Protein AF-0000000086161110 (afdb_homodimer)

Radius of gyration: 23.78 Å; Cα contacts (8 Å, |Δi|>4): 734; chains: 2; bounding box: 46×70×57 Å

pLDDT: mean 95.22, std 8.29, range [55.22, 98.94]

Solvent-accessible surface area (backbone atoms only — not comparable to full-atom values): 19780 Å² total; per-residue (Å²): 137,61,81,43,39,39,65,40,65,41,50,56,36,66,31,38,75,63,84,59,52,70,38,67,69,47,53,50,49,51,53,53,49,51,55,51,27,58,75,66,70,49,65,51,49,31,34,23,41,54,63,37,55,36,26,35,32,38,31,49,64,78,56,46,62,42,76,87,65,51,77,51,88,85,40,89,66,72,89,54,69,35,57,40,31,56,64,43,76,79,43,70,46,85,54,64,44,55,40,77,44,68,42,89,37,44,72,62,37,32,25,31,31,73,35,48,31,31,33,30,35,38,27,24,35,66,86,59,48,79,46,74,48,76,34,46,41,40,45,21,42,52,51,53,54,43,50,30,33,34,60,23,38,55,71,80,80,51,46,44,84,94,38,63,22,25,48,74,40,54,74,67,53,50,71,68,59,52,49,59,72,46,53,133,136,62,77,42,38,40,66,39,66,41,48,55,35,67,30,39,76,64,85,60,51,72,38,67,69,48,54,50,49,51,51,52,49,50,56,51,28,57,74,65,70,48,67,50,48,32,34,22,43,54,63,37,55,37,28,35,30,38,32,48,64,77,56,46,62,42,77,85,64,52,76,50,87,87,40,88,65,71,89,52,71,35,58,40,30,55,66,44,76,78,41,70,45,87,56,63,41,56,42,76,45,66,44,91,38,46,71,65,38,32,24,32,32,72,35,47,31,31,33,30,35,38,27,24,34,68,84,57,50,77,46,74,46,76,33,48,42,39,45,23,42,52,51,53,54,43,50,30,34,33,60,23,39,54,71,79,81,51,45,46,85,93,39,63,23,24,50,74,41,54,73,66,54,49,71,68,59,50,48,61,72,48,52,131

Secondary structure (DSSP, 8-state):
-----TT-GGGGSPPBPPS-TT-HHHHHHHHHHHHHHHHTT-SEEEGGGGT--BSEEEEETT--SSGGGSPPTTSS-PPPEEEEEEEEEEEE-S-EEEEEE--TTSTTEEEEEEEESEEEEEEE-TTS-EEEEEEEHHHHHHHHHHHHHHTT--GGGGBPTT--EEHHHHTT--HHHHHHHH--/-----TT-GGGGSPPBPPS-TT-HHHHHHHHHHHHHHHHTT-SEEEGGGGT--BSEEEEETT--SSGGGSPPTTSS-PPPEEEEEEEEEEEE-S-EEEEEE--TTSTTEEEEEEEESEEEEEEE-TTS-EEEEEEEHHHHHHHHHHHHHHTT--GGGGBPTT--EEHHHHTT--HHHHHHHH--

Structure (mmCIF, N/CA/C/O backbone):
data_AF-0000000086161110-model_v1
#
loop_
_entity.id
_entity.type
_entity.pdbx_description
1 polymer 'Peptide deformylase'
#
loop_
_atom_site.group_PDB
_atom_site.id
_atom_site.type_symbol
_atom_site.label_atom_id
_atom_site.label_alt_id
_atom_site.label_comp_id
_atom_site.label_asym_id
_atom_site.label_entity_id
_atom_site.label_seq_id
_atom_site.pdbx_PDB_ins_code
_atom_site.Cartn_x
_atom_site.Cartn_y
_atom_site.Cartn_z
_atom_site.occupancy
_atom_site.B_iso_or_equiv
_atom_site.auth_seq_id
_atom_site.auth_comp_id
_atom_site.auth_asym_id
_atom_site.auth_atom_id
_atom_site.pdbx_PDB_model_num
ATOM 1 N N . MET A 1 1 ? -14.578 -10.93 -16.344 1 58.97 1 MET A N 1
ATOM 2 C CA . MET A 1 1 ? -14 -11.219 -15.031 1 58.97 1 MET A CA 1
ATOM 3 C C . MET A 1 1 ? -12.742 -10.391 -14.797 1 58.97 1 MET A C 1
ATOM 5 O O . MET A 1 1 ? -11.875 -10.32 -15.664 1 58.97 1 MET A O 1
ATOM 9 N N . SER A 1 2 ? -12.617 -9.391 -13.773 1 85.5 2 SER A N 1
ATOM 10 C CA . SER A 1 2 ? -11.547 -8.406 -13.656 1 85.5 2 SER A CA 1
ATOM 11 C C . SER A 1 2 ? -10.703 -8.648 -12.406 1 85.5 2 SER A C 1
ATOM 13 O O . SER A 1 2 ? -11.07 -9.461 -11.555 1 85.5 2 SER A O 1
ATOM 15 N N . LEU A 1 3 ? -9.508 -8.273 -12.391 1 96.31 3 LEU A N 1
ATOM 16 C CA . LEU A 1 3 ? -8.594 -8.32 -11.258 1 96.31 3 LEU A CA 1
ATOM 17 C C . LEU A 1 3 ? -9.266 -7.809 -9.984 1 96.31 3 LEU A C 1
ATOM 19 O O . LEU A 1 3 ? -10.023 -6.836 -10.031 1 96.31 3 LEU A O 1
ATOM 23 N N . VAL A 1 4 ? -9.148 -8.578 -8.938 1 98.25 4 VAL A N 1
ATOM 24 C CA . VAL A 1 4 ? -9.523 -8.039 -7.637 1 98.25 4 VAL A CA 1
ATOM 25 C C . VAL A 1 4 ? -8.281 -7.531 -6.906 1 98.25 4 VAL A C 1
ATOM 27 O O . VAL A 1 4 ? -7.16 -7.914 -7.242 1 98.25 4 VAL A O 1
ATOM 30 N N . PHE A 1 5 ? -8.484 -6.691 -5.953 1 98.69 5 PHE A N 1
ATOM 31 C CA . PHE A 1 5 ? -7.367 -6.008 -5.309 1 98.69 5 PHE A CA 1
ATOM 32 C C . PHE A 1 5 ? -7.391 -6.238 -3.801 1 98.69 5 PHE A C 1
ATOM 34 O O . PHE A 1 5 ? -8.32 -6.863 -3.279 1 98.69 5 PHE A O 1
ATOM 41 N N . LEU A 1 6 ? -6.309 -5.781 -3.137 1 98.75 6 LEU A N 1
ATOM 42 C CA . LEU A 1 6 ? -6.203 -5.902 -1.688 1 98.75 6 LEU A CA 1
ATOM 43 C C . LEU A 1 6 ? -7.5 -5.473 -1.01 1 98.75 6 LEU A C 1
ATOM 45 O O . LEU A 1 6 ? -8.023 -4.395 -1.294 1 98.75 6 LEU A O 1
ATOM 49 N N . GLY A 1 7 ? -8.016 -6.266 -0.095 1 98 7 GLY A N 1
ATOM 50 C CA . GLY A 1 7 ? -9.289 -6.035 0.56 1 98 7 GLY A CA 1
ATOM 51 C C . GLY A 1 7 ? -10.375 -6.992 0.106 1 98 7 GLY A C 1
ATOM 52 O O . GLY A 1 7 ? -11.391 -7.16 0.79 1 98 7 GLY A O 1
ATOM 53 N N . ASN A 1 8 ? -10.203 -7.527 -1.118 1 98.12 8 ASN A N 1
ATOM 54 C CA . ASN A 1 8 ? -11.133 -8.555 -1.569 1 98.12 8 ASN A CA 1
ATOM 55 C C . ASN A 1 8 ? -10.953 -9.852 -0.788 1 98.12 8 ASN A C 1
ATOM 57 O O . ASN A 1 8 ? -9.836 -10.367 -0.673 1 98.12 8 ASN A O 1
ATOM 61 N N . PRO A 1 9 ? -12 -10.422 -0.334 1 97.12 9 PRO A N 1
ATOM 62 C CA . PRO A 1 9 ? -11.891 -11.602 0.517 1 97.12 9 PRO A CA 1
ATOM 63 C C . PRO A 1 9 ? -11.266 -12.797 -0.212 1 97.12 9 PRO A C 1
ATOM 65 O O . PRO A 1 9 ? -10.656 -13.664 0.419 1 97.12 9 PRO A O 1
ATOM 68 N N . ALA A 1 10 ? -11.383 -12.844 -1.492 1 98.25 10 ALA A N 1
ATOM 69 C CA . ALA A 1 10 ? -10.82 -13.953 -2.264 1 98.25 10 ALA A CA 1
ATOM 70 C C . ALA A 1 10 ? -9.312 -14.047 -2.08 1 98.25 10 ALA A C 1
ATOM 72 O O . ALA A 1 10 ? -8.734 -15.133 -2.184 1 98.25 10 ALA A O 1
ATOM 73 N N . LEU A 1 11 ? -8.672 -12.914 -1.825 1 98.62 11 LEU A N 1
ATOM 74 C CA . LEU A 1 11 ? -7.215 -12.875 -1.731 1 98.62 11 LEU A CA 1
ATOM 75 C C . LEU A 1 11 ? -6.738 -13.438 -0.399 1 98.62 11 LEU A C 1
ATOM 77 O O . LEU A 1 11 ? -5.547 -13.703 -0.221 1 98.62 11 LEU A O 1
ATOM 81 N N . ARG A 1 12 ? -7.664 -13.711 0.51 1 98.38 12 ARG A N 1
ATOM 82 C CA . ARG A 1 12 ? -7.285 -14.195 1.834 1 98.38 12 ARG A CA 1
ATOM 83 C C . ARG A 1 12 ? -7.871 -15.578 2.1 1 98.38 12 ARG A C 1
ATOM 85 O O . ARG A 1 12 ? -7.641 -16.156 3.16 1 98.38 12 ARG A O 1
ATOM 92 N N . ARG A 1 13 ? -8.586 -16.078 1.176 1 98.44 13 ARG A N 1
ATOM 93 C CA . ARG A 1 13 ? -9.227 -17.391 1.317 1 98.44 13 ARG A CA 1
ATOM 94 C C . ARG A 1 13 ? -8.328 -18.5 0.78 1 98.44 13 ARG A C 1
ATOM 96 O O . ARG A 1 13 ? -7.723 -18.359 -0.285 1 98.44 13 ARG A O 1
ATOM 103 N N . MET A 1 14 ? -8.273 -19.594 1.488 1 98.75 14 MET A N 1
ATOM 104 C CA . MET A 1 14 ? -7.57 -20.781 0.993 1 98.75 14 MET A CA 1
ATOM 105 C C . MET A 1 14 ? -8.289 -21.375 -0.215 1 98.75 14 MET A C 1
ATOM 107 O O . MET A 1 14 ? -9.5 -21.578 -0.178 1 98.75 14 MET A O 1
ATOM 111 N N . SER A 1 15 ? -7.559 -21.625 -1.239 1 98.88 15 SER A N 1
ATOM 112 C CA . SER A 1 15 ? -8.141 -22.156 -2.469 1 98.88 15 SER A CA 1
ATOM 113 C C . SER A 1 15 ? -8.367 -23.656 -2.373 1 98.88 15 SER A C 1
ATOM 115 O O . SER A 1 15 ? -7.664 -24.344 -1.63 1 98.88 15 SER A O 1
ATOM 117 N N . LYS A 1 16 ? -9.25 -24.125 -3.127 1 98.81 16 LYS A N 1
ATOM 118 C CA . LYS A 1 16 ? -9.578 -25.531 -3.164 1 98.81 16 LYS A CA 1
ATOM 119 C C . LYS A 1 16 ? -8.898 -26.234 -4.34 1 98.81 16 LYS A C 1
ATOM 121 O O . LYS A 1 16 ? -8.727 -25.641 -5.406 1 98.81 16 LYS A O 1
ATOM 126 N N . LYS A 1 17 ? -8.68 -27.469 -4.156 1 98.81 17 LYS A N 1
ATOM 127 C CA . LYS A 1 17 ? -8.086 -28.266 -5.227 1 98.81 17 LYS A CA 1
ATOM 128 C C . LYS A 1 17 ? -9.008 -28.312 -6.445 1 98.81 17 LYS A C 1
ATOM 130 O O . LYS A 1 17 ? -10.234 -28.312 -6.305 1 98.81 17 LYS A O 1
ATOM 135 N N . VAL A 1 18 ? -8.383 -28.359 -7.555 1 98.81 18 VAL A N 1
ATOM 136 C CA . VAL A 1 18 ? -9.133 -28.562 -8.789 1 98.81 18 VAL A CA 1
ATOM 137 C C . VAL A 1 18 ? -9.414 -30.062 -8.977 1 98.81 18 VAL A C 1
ATOM 139 O O . VAL A 1 18 ? -8.492 -30.859 -9.117 1 98.81 18 VAL A O 1
ATOM 142 N N . ALA A 1 19 ? -10.578 -30.422 -9.023 1 97.81 19 ALA A N 1
ATOM 143 C CA . ALA A 1 19 ? -10.969 -31.828 -9.109 1 97.81 19 ALA A CA 1
ATOM 144 C C . ALA A 1 19 ? -10.789 -32.375 -10.523 1 97.81 19 ALA A C 1
ATOM 146 O O . ALA A 1 19 ? -10.188 -33.438 -10.719 1 97.81 19 ALA A O 1
ATOM 147 N N . ASP A 1 20 ? -11.32 -31.672 -11.523 1 97.69 20 ASP A N 1
ATOM 148 C CA . ASP A 1 20 ? -11.203 -32.031 -12.93 1 97.69 20 ASP A CA 1
ATOM 149 C C . ASP A 1 20 ? -10.438 -30.984 -13.711 1 97.69 20 ASP A C 1
ATOM 151 O O . ASP A 1 20 ? -11.031 -30.016 -14.203 1 97.69 20 ASP A O 1
ATOM 155 N N . VAL A 1 21 ? -9.258 -31.219 -13.961 1 97.38 21 VAL A N 1
ATOM 156 C CA . VAL A 1 21 ? -8.336 -30.266 -14.578 1 97.38 21 VAL A CA 1
ATOM 157 C C . VAL A 1 21 ? -8.766 -30 -16.016 1 97.38 21 VAL A C 1
ATOM 159 O O . VAL A 1 21 ? -8.484 -28.922 -16.562 1 97.38 21 VAL A O 1
ATOM 162 N N . ARG A 1 22 ? -9.492 -30.969 -16.641 1 96.69 22 ARG A N 1
ATOM 163 C CA . ARG A 1 22 ? -9.82 -30.859 -18.062 1 96.69 22 ARG A CA 1
ATOM 164 C C . ARG A 1 22 ? -11.227 -30.297 -18.266 1 96.69 22 ARG A C 1
ATOM 166 O O . ARG A 1 22 ? -11.711 -30.203 -19.391 1 96.69 22 ARG A O 1
ATOM 173 N N . ALA A 1 23 ? -11.852 -29.953 -17.156 1 97.5 23 ALA A N 1
ATOM 174 C CA . ALA A 1 23 ? -13.188 -29.391 -17.25 1 97.5 23 ALA A CA 1
ATOM 175 C C . ALA A 1 23 ? -13.188 -28.125 -18.094 1 97.5 23 ALA A C 1
ATOM 177 O O . ALA A 1 23 ? -12.266 -27.297 -17.984 1 97.5 23 ALA A O 1
ATOM 178 N N . PRO A 1 24 ? -14.203 -27.875 -18.922 1 97.75 24 PRO A N 1
ATOM 179 C CA . PRO A 1 24 ? -14.289 -26.672 -19.75 1 97.75 24 PRO A CA 1
ATOM 180 C C . PRO A 1 24 ? -14.188 -25.391 -18.938 1 97.75 24 PRO A C 1
ATOM 182 O O . PRO A 1 24 ? -13.609 -24.406 -19.406 1 97.75 24 PRO A O 1
ATOM 185 N N . ALA A 1 25 ? -14.719 -25.375 -17.766 1 97.44 25 ALA A N 1
ATOM 186 C CA . ALA A 1 25 ? -14.688 -24.203 -16.906 1 97.44 25 ALA A CA 1
ATOM 187 C C . ALA A 1 25 ? -13.25 -23.844 -16.531 1 97.44 25 ALA A C 1
ATOM 189 O O . ALA A 1 25 ? -12.914 -22.656 -16.391 1 97.44 25 ALA A O 1
ATOM 190 N N . ILE A 1 26 ? -12.477 -24.844 -16.359 1 98.31 26 ILE A N 1
ATOM 191 C CA . ILE A 1 26 ? -11.07 -24.609 -16.016 1 98.31 26 ILE A CA 1
ATOM 192 C C . ILE A 1 26 ? -10.352 -24 -17.219 1 98.31 26 ILE A C 1
ATOM 194 O O . ILE A 1 26 ? -9.602 -23.031 -17.062 1 98.31 26 ILE A O 1
ATOM 198 N N . ALA A 1 27 ? -10.57 -24.547 -18.406 1 98.12 27 ALA A N 1
ATOM 199 C CA . ALA A 1 27 ? -9.977 -24 -19.625 1 98.12 27 ALA A CA 1
ATOM 200 C C . ALA A 1 27 ? -10.359 -22.547 -19.828 1 98.12 27 ALA A C 1
ATOM 202 O O . ALA A 1 27 ? -9.523 -21.719 -20.219 1 98.12 27 ALA A O 1
ATOM 203 N N . GLN A 1 28 ? -11.562 -22.281 -19.562 1 98 28 GLN A N 1
ATOM 204 C CA . GLN A 1 28 ? -12.047 -20.922 -19.719 1 98 28 GLN A CA 1
ATOM 205 C C . GLN A 1 28 ? -11.367 -19.984 -18.719 1 98 28 GLN A C 1
ATOM 207 O O . GLN A 1 28 ? -10.984 -18.859 -19.062 1 98 28 GLN A O 1
ATOM 212 N N . LEU A 1 29 ? -11.273 -20.406 -17.5 1 98.06 29 LEU A N 1
ATOM 213 C CA . LEU A 1 29 ? -10.625 -19.594 -16.484 1 98.06 29 LEU A CA 1
ATOM 214 C C . LEU A 1 29 ? -9.164 -19.359 -16.828 1 98.06 29 LEU A C 1
ATOM 216 O O . LEU A 1 29 ? -8.664 -18.234 -16.688 1 98.06 29 LEU A O 1
ATOM 220 N N . LEU A 1 30 ? -8.516 -20.391 -17.328 1 98.25 30 LEU A N 1
ATOM 221 C CA . LEU A 1 30 ? -7.125 -20.25 -17.734 1 98.25 30 LEU A CA 1
ATOM 222 C C . LEU A 1 30 ? -6.988 -19.234 -18.859 1 98.25 30 LEU A C 1
ATOM 224 O O . LEU A 1 30 ? -6.047 -18.438 -18.875 1 98.25 30 LEU A O 1
ATOM 228 N N . THR A 1 31 ? -7.871 -19.234 -19.766 1 97.88 31 THR A N 1
ATOM 229 C CA . THR A 1 31 ? -7.879 -18.281 -20.859 1 97.88 31 THR A CA 1
ATOM 230 C C . THR A 1 31 ? -8.047 -16.859 -20.344 1 97.88 31 THR A C 1
ATOM 232 O O . THR A 1 31 ? -7.332 -15.945 -20.766 1 97.88 31 THR A O 1
ATOM 235 N N . ASN A 1 32 ? -8.953 -16.672 -19.422 1 98 32 ASN A N 1
ATOM 236 C CA . ASN A 1 32 ? -9.18 -15.359 -18.812 1 98 32 ASN A CA 1
ATOM 237 C C . ASN A 1 32 ? -7.949 -14.883 -18.031 1 98 32 ASN A C 1
ATOM 239 O O . ASN A 1 32 ? -7.582 -13.711 -18.109 1 98 32 ASN A O 1
ATOM 243 N N . MET A 1 33 ? -7.359 -15.781 -17.344 1 98.38 33 MET A N 1
ATOM 244 C CA . MET A 1 33 ? -6.156 -15.469 -16.578 1 98.38 33 MET A CA 1
ATOM 245 C C . MET A 1 33 ? -5.02 -15.039 -17.5 1 98.38 33 MET A C 1
ATOM 247 O O . MET A 1 33 ? -4.32 -14.062 -17.219 1 98.38 33 MET A O 1
ATOM 251 N N . GLU A 1 34 ? -4.852 -15.766 -18.531 1 97.19 34 GLU A N 1
ATOM 252 C CA . GLU A 1 34 ? -3.777 -15.438 -19.469 1 97.19 34 GLU A CA 1
ATOM 253 C C . GLU A 1 34 ? -3.996 -14.07 -20.109 1 97.19 34 GLU A C 1
ATOM 255 O O . GLU A 1 34 ? -3.053 -13.289 -20.25 1 97.19 34 GLU A O 1
ATOM 260 N N . ALA A 1 35 ? -5.227 -13.797 -20.531 1 96.56 35 ALA A N 1
ATOM 261 C CA . ALA A 1 35 ? -5.543 -12.484 -21.094 1 96.56 35 ALA A CA 1
ATOM 262 C C . ALA A 1 35 ? -5.184 -11.367 -20.109 1 96.56 35 ALA A C 1
ATOM 264 O O . ALA A 1 35 ? -4.594 -10.359 -20.484 1 96.56 35 ALA A O 1
ATOM 265 N N . GLN A 1 36 ? -5.492 -11.609 -18.844 1 96.62 36 GLN A N 1
ATOM 266 C CA . GLN A 1 36 ? -5.262 -10.609 -17.812 1 96.62 36 GLN A CA 1
ATOM 267 C C . GLN A 1 36 ? -3.768 -10.406 -17.562 1 96.62 36 GLN A C 1
ATOM 269 O O . GLN A 1 36 ? -3.285 -9.273 -17.516 1 96.62 36 GLN A O 1
ATOM 274 N N . VAL A 1 37 ? -3 -11.453 -17.391 1 96.44 37 VAL A N 1
ATOM 275 C CA . VAL A 1 37 ? -1.585 -11.344 -17.062 1 96.44 37 VAL A CA 1
ATOM 276 C C . VAL A 1 37 ? -0.82 -10.734 -18.234 1 96.44 37 VAL A C 1
ATOM 278 O O . VAL A 1 37 ? 0.119 -9.961 -18.031 1 96.44 37 VAL A O 1
ATOM 281 N N . ARG A 1 38 ? -1.235 -11.039 -19.422 1 93.69 38 ARG A N 1
ATOM 282 C CA . ARG A 1 38 ? -0.615 -10.461 -20.609 1 93.69 38 ARG A CA 1
ATOM 283 C C . ARG A 1 38 ? -0.865 -8.953 -20.672 1 93.69 38 ARG A C 1
ATOM 285 O O . ARG A 1 38 ? 0.045 -8.18 -20.984 1 93.69 38 ARG A O 1
ATOM 292 N N . GLN A 1 39 ? -2.061 -8.617 -20.406 1 92.38 39 GLN A N 1
ATOM 293 C CA . GLN A 1 39 ? -2.43 -7.207 -20.438 1 92.38 39 GLN A CA 1
ATOM 294 C C . GLN A 1 39 ? -1.577 -6.402 -19.453 1 92.38 39 GLN A C 1
ATOM 296 O O . GLN A 1 39 ? -1.235 -5.25 -19.734 1 92.38 39 GLN A O 1
ATOM 301 N N . GLU A 1 40 ? -1.169 -7.023 -18.375 1 91.06 40 GLU A N 1
ATOM 302 C CA . GLU A 1 40 ? -0.449 -6.336 -17.312 1 91.06 40 GLU A CA 1
ATOM 303 C C . GLU A 1 40 ? 1.056 -6.562 -17.422 1 91.06 40 GLU A C 1
ATOM 305 O O . GLU A 1 40 ? 1.82 -6.137 -16.562 1 91.06 40 GLU A O 1
ATOM 310 N N . ASP A 1 41 ? 1.429 -7.32 -18.422 1 89.44 41 ASP A N 1
ATOM 311 C CA . ASP A 1 41 ? 2.826 -7.703 -18.594 1 89.44 41 ASP A CA 1
ATOM 312 C C . ASP A 1 41 ? 3.381 -8.359 -17.328 1 89.44 41 ASP A C 1
ATOM 314 O O . ASP A 1 41 ? 4.496 -8.047 -16.906 1 89.44 41 ASP A O 1
ATOM 318 N N . GLY A 1 42 ? 2.592 -9.188 -16.734 1 93.69 42 GLY A N 1
ATOM 319 C CA . GLY A 1 42 ? 2.965 -9.844 -15.492 1 93.69 42 GLY A CA 1
ATOM 320 C C . GLY A 1 42 ? 3.754 -11.125 -15.711 1 93.69 42 GLY A C 1
ATOM 321 O O . GLY A 1 42 ? 3.773 -11.664 -16.828 1 93.69 42 GLY A O 1
ATOM 322 N N . VAL A 1 43 ? 4.348 -11.609 -14.672 1 96.06 43 VAL A N 1
ATOM 323 C CA . VAL A 1 43 ? 5.148 -12.82 -14.781 1 96.06 43 VAL A CA 1
ATOM 324 C C . VAL A 1 43 ? 4.348 -14.016 -14.258 1 96.06 43 VAL A C 1
ATOM 326 O O . VAL A 1 43 ? 4.762 -15.164 -14.414 1 96.06 43 VAL A O 1
ATOM 329 N N . GLY A 1 44 ? 3.211 -13.773 -13.648 1 98 44 GLY A N 1
ATOM 330 C CA . GLY A 1 44 ? 2.289 -14.781 -13.141 1 98 44 GLY A CA 1
ATOM 331 C C . GLY A 1 44 ? 0.976 -14.188 -12.656 1 98 44 GLY A C 1
ATOM 332 O O . GLY A 1 44 ? 0.849 -12.969 -12.516 1 98 44 GLY A O 1
ATOM 333 N N . ILE A 1 45 ? 0.038 -15.031 -12.406 1 98.75 45 ILE A N 1
ATOM 334 C CA . ILE A 1 45 ? -1.272 -14.648 -11.891 1 98.75 45 ILE A CA 1
ATOM 335 C C . ILE A 1 45 ? -1.981 -15.875 -11.32 1 98.75 45 ILE A C 1
ATOM 337 O O . ILE A 1 45 ? -1.982 -16.938 -11.945 1 98.75 45 ILE A O 1
ATOM 341 N N . ALA A 1 46 ? -2.527 -15.734 -10.18 1 98.88 46 ALA A N 1
ATOM 342 C CA . ALA A 1 46 ? -3.232 -16.828 -9.523 1 98.88 46 ALA A CA 1
ATOM 343 C C . ALA A 1 46 ? -4.746 -16.672 -9.656 1 98.88 46 ALA A C 1
ATOM 345 O O . ALA A 1 46 ? -5.246 -15.555 -9.781 1 98.88 46 ALA A O 1
ATOM 346 N N . ALA A 1 47 ? -5.457 -17.734 -9.586 1 98.88 47 ALA A N 1
ATOM 347 C CA . ALA A 1 47 ? -6.906 -17.75 -9.766 1 98.88 47 ALA A CA 1
ATOM 348 C C . ALA A 1 47 ? -7.602 -16.844 -8.75 1 98.88 47 ALA A C 1
ATOM 350 O O . ALA A 1 47 ? -8.547 -16.141 -9.094 1 98.88 47 ALA A O 1
ATOM 351 N N . PRO A 1 48 ? -7.121 -16.812 -7.465 1 98.81 48 PRO A N 1
ATOM 352 C CA . PRO A 1 48 ? -7.781 -15.922 -6.508 1 98.81 48 PRO A CA 1
ATOM 353 C C . PRO A 1 48 ? -7.727 -14.461 -6.934 1 98.81 48 PRO A C 1
ATOM 355 O O . PRO A 1 48 ? -8.602 -13.672 -6.555 1 98.81 48 PRO A O 1
ATOM 358 N N . GLN A 1 49 ? -6.73 -14.109 -7.758 1 98.81 49 GLN A N 1
ATOM 359 C CA . GLN A 1 49 ? -6.605 -12.727 -8.195 1 98.81 49 GLN A CA 1
ATOM 360 C C . GLN A 1 49 ? -7.719 -12.352 -9.172 1 98.81 49 GLN A C 1
ATOM 362 O O . GLN A 1 49 ? -7.93 -11.172 -9.461 1 98.81 49 GLN A O 1
ATOM 367 N N . LEU A 1 50 ? -8.43 -13.312 -9.672 1 98.44 50 LEU A N 1
ATOM 368 C CA . LEU A 1 50 ? -9.617 -13.07 -10.477 1 98.44 50 LEU A CA 1
ATOM 369 C C . LEU A 1 50 ? -10.883 -13.453 -9.711 1 98.44 50 LEU A C 1
ATOM 371 O O . LEU A 1 50 ? -11.938 -13.648 -10.305 1 98.44 50 LEU A O 1
ATOM 375 N N . GLY A 1 51 ? -10.758 -13.758 -8.453 1 98.12 51 GLY A N 1
ATOM 376 C CA . GLY A 1 51 ? -11.906 -14.016 -7.598 1 98.12 51 GLY A CA 1
ATOM 377 C C . GLY A 1 51 ? -12.281 -15.484 -7.539 1 98.12 51 GLY A C 1
ATOM 378 O O . GLY A 1 51 ? -13.344 -15.836 -7.016 1 98.12 51 GLY A O 1
ATOM 379 N N . HIS A 1 52 ? -11.453 -16.344 -8.094 1 98.44 52 HIS A N 1
ATOM 380 C CA . HIS A 1 52 ? -11.727 -17.766 -8.086 1 98.44 52 HIS A CA 1
ATOM 381 C C . HIS A 1 52 ? -10.773 -18.5 -7.156 1 98.44 52 HIS A C 1
ATOM 383 O O . HIS A 1 52 ? -9.57 -18.594 -7.434 1 98.44 52 HIS A O 1
ATOM 389 N N . ASN A 1 53 ? -11.32 -19.109 -6.145 1 98.69 53 ASN A N 1
ATOM 390 C CA . ASN A 1 53 ? -10.469 -19.781 -5.176 1 98.69 53 ASN A CA 1
ATOM 391 C C . ASN A 1 53 ? -10.242 -21.25 -5.555 1 98.69 53 ASN A C 1
ATOM 393 O O . ASN A 1 53 ? -10.648 -22.156 -4.828 1 98.69 53 ASN A O 1
ATOM 397 N N . LEU A 1 54 ? -9.539 -21.438 -6.59 1 98.88 54 LEU A N 1
ATOM 398 C CA . LEU A 1 54 ? -9.062 -22.719 -7.082 1 98.88 54 LEU A CA 1
ATOM 399 C C . LEU A 1 54 ? -7.535 -22.781 -7.059 1 98.88 54 LEU A C 1
ATOM 401 O O . LEU A 1 54 ? -6.867 -21.781 -7.312 1 98.88 54 LEU A O 1
ATOM 405 N N . ARG A 1 55 ? -6.977 -23.906 -6.801 1 98.94 55 ARG A N 1
ATOM 406 C CA . ARG A 1 55 ? -5.531 -24.062 -6.664 1 98.94 55 ARG A CA 1
ATOM 407 C C . ARG A 1 55 ? -4.855 -24.141 -8.031 1 98.94 55 ARG A C 1
ATOM 409 O O . ARG A 1 55 ? -4.363 -25.203 -8.414 1 98.94 55 ARG A O 1
ATOM 416 N N . MET A 1 56 ? -4.844 -23.031 -8.68 1 98.88 56 MET A N 1
ATOM 417 C CA . MET A 1 56 ? -4.184 -22.953 -9.977 1 98.88 56 MET A CA 1
ATOM 418 C C . MET A 1 56 ? -3.643 -21.547 -10.219 1 98.88 56 MET A C 1
ATOM 420 O O . MET A 1 56 ? -4.195 -20.562 -9.719 1 98.88 56 MET A O 1
ATOM 424 N N . PHE A 1 57 ? -2.59 -21.438 -10.953 1 98.94 57 PHE A N 1
ATOM 425 C CA . PHE A 1 57 ? -2.031 -20.156 -11.391 1 98.94 57 PHE A CA 1
ATOM 426 C C . PHE A 1 57 ? -1.297 -20.312 -12.711 1 98.94 57 PHE A C 1
ATOM 428 O O . PHE A 1 57 ? -1.119 -21.438 -13.203 1 98.94 57 PHE A O 1
ATOM 435 N N . LEU A 1 58 ? -1.042 -19.203 -13.352 1 98.75 58 LEU A N 1
ATOM 436 C CA . LEU A 1 58 ? -0.142 -19.109 -14.492 1 98.75 58 LEU A CA 1
ATOM 437 C C . LEU A 1 58 ? 1.192 -18.5 -14.094 1 98.75 58 LEU A C 1
ATOM 439 O O . LEU A 1 58 ? 1.235 -17.594 -13.25 1 98.75 58 LEU A O 1
ATOM 443 N N . MET A 1 59 ? 2.236 -19 -14.656 1 98.31 59 MET A N 1
ATOM 444 C CA . MET A 1 59 ? 3.547 -18.375 -14.523 1 98.31 59 MET A CA 1
ATOM 445 C C . MET A 1 59 ? 4.332 -18.469 -15.828 1 98.31 59 MET A C 1
ATOM 447 O O . MET A 1 59 ? 3.975 -19.25 -16.719 1 98.31 59 MET A O 1
ATOM 451 N N . LEU A 1 60 ? 5.348 -17.75 -15.914 1 96.38 60 LEU A N 1
ATOM 452 C CA . LEU A 1 60 ? 6.188 -17.812 -17.109 1 96.38 60 LEU A CA 1
ATOM 453 C C . LEU A 1 60 ? 6.734 -19.219 -17.312 1 96.38 60 LEU A C 1
ATOM 455 O O . LEU A 1 60 ? 7.238 -19.844 -16.359 1 96.38 60 LEU A O 1
ATOM 459 N N . LYS A 1 61 ? 6.664 -19.828 -18.438 1 93.06 61 LYS A N 1
ATOM 460 C CA . LYS A 1 61 ? 7.113 -21.172 -18.797 1 93.06 61 LYS A CA 1
ATOM 461 C C . LYS A 1 61 ? 8.633 -21.266 -18.812 1 93.06 61 LYS A C 1
ATOM 463 O O . LYS A 1 61 ? 9.219 -22.234 -18.328 1 93.06 61 LYS A O 1
ATOM 468 N N . ASP A 1 62 ? 9.352 -20.344 -19.281 1 87.75 62 ASP A N 1
ATOM 4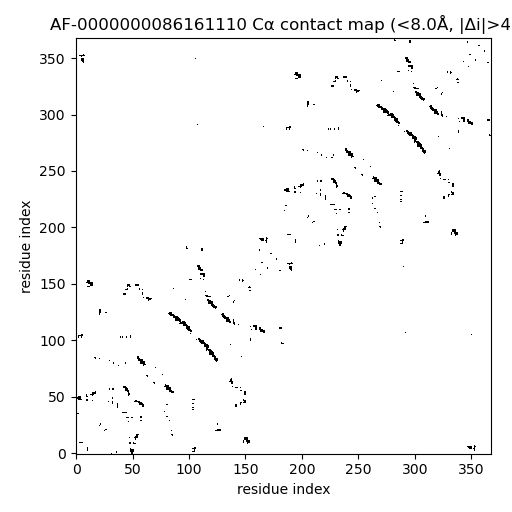69 C CA . ASP A 1 62 ? 10.805 -20.297 -19.375 1 87.75 62 ASP A CA 1
ATOM 470 C C . ASP A 1 62 ? 11.367 -18.984 -18.844 1 87.75 62 ASP A C 1
ATOM 472 O O . ASP A 1 62 ? 12.125 -18.312 -19.547 1 87.75 62 ASP A O 1
ATOM 476 N N . ALA A 1 63 ? 10.984 -18.781 -17.625 1 88.62 63 ALA A N 1
ATOM 477 C CA . ALA A 1 63 ? 11.508 -17.578 -17.016 1 88.62 63 ALA A CA 1
ATOM 478 C C . ALA A 1 63 ? 13.023 -17.656 -16.844 1 88.62 63 ALA A C 1
ATOM 480 O O . ALA A 1 63 ? 13.562 -18.703 -16.5 1 88.62 63 ALA A O 1
ATOM 481 N N . PRO A 1 64 ? 13.703 -16.547 -17.125 1 88.19 64 PRO A N 1
ATOM 482 C CA . PRO A 1 64 ? 15.141 -16.531 -16.859 1 88.19 64 PRO A CA 1
ATOM 483 C C . PRO A 1 64 ? 15.469 -16.641 -15.367 1 88.19 64 PRO A C 1
ATOM 485 O O . PRO A 1 64 ? 14.594 -16.453 -14.523 1 88.19 64 PRO A O 1
ATOM 488 N N . LEU A 1 65 ? 16.688 -16.953 -15.094 1 86.56 65 LEU A N 1
ATOM 489 C CA . LEU A 1 65 ? 17.109 -17.109 -13.703 1 86.56 65 LEU A CA 1
ATOM 490 C C . LEU A 1 65 ? 17.078 -15.773 -12.969 1 86.56 65 LEU A C 1
ATOM 492 O O . LEU A 1 65 ? 16.938 -15.734 -11.742 1 86.56 65 LEU A O 1
ATOM 496 N N . SER A 1 66 ? 17.266 -14.688 -13.75 1 87.44 66 SER A N 1
ATOM 497 C CA . SER A 1 66 ? 17.188 -13.344 -13.18 1 87.44 66 SER A CA 1
ATOM 498 C C . SER A 1 66 ? 16.125 -12.508 -13.875 1 87.44 66 SER A C 1
ATOM 500 O O . SER A 1 66 ? 15.984 -12.562 -15.102 1 87.44 66 SER A O 1
ATOM 502 N N . ASP A 1 67 ? 15.406 -11.75 -13.055 1 85.44 67 ASP A N 1
ATOM 503 C CA . ASP A 1 67 ? 14.391 -10.883 -13.641 1 85.44 67 ASP A CA 1
ATOM 504 C C . ASP A 1 67 ? 15.031 -9.805 -14.516 1 85.44 67 ASP A C 1
ATOM 506 O O . ASP A 1 67 ? 14.359 -9.211 -15.367 1 85.44 67 ASP A O 1
ATOM 510 N N . ASP A 1 68 ? 16.281 -9.578 -14.336 1 83.56 68 ASP A N 1
ATOM 511 C CA . ASP A 1 68 ? 17.016 -8.625 -15.172 1 83.56 68 ASP A CA 1
ATOM 512 C C . ASP A 1 68 ? 17.062 -9.102 -16.625 1 83.56 68 ASP A C 1
ATOM 514 O O . ASP A 1 68 ? 17.312 -8.305 -17.531 1 83.56 68 ASP A O 1
ATOM 518 N N . ASP A 1 69 ? 16.844 -10.406 -16.797 1 84.19 69 ASP A N 1
ATOM 519 C CA . ASP A 1 69 ? 17 -11.008 -18.109 1 84.19 69 ASP A CA 1
ATOM 520 C C . ASP A 1 69 ? 15.648 -11.18 -18.812 1 84.19 69 ASP A C 1
ATOM 522 O O . ASP A 1 69 ? 15.555 -11.844 -19.844 1 84.19 69 ASP A O 1
ATOM 526 N N . LEU A 1 70 ? 14.648 -10.555 -18.234 1 83.88 70 LEU A N 1
ATOM 527 C CA . LEU A 1 70 ? 13.344 -10.57 -18.891 1 83.88 70 LEU A CA 1
ATOM 528 C C . LEU A 1 70 ? 13.352 -9.727 -20.156 1 83.88 70 LEU A C 1
ATOM 530 O O . LEU A 1 70 ? 14.031 -8.703 -20.219 1 83.88 70 LEU A O 1
ATOM 534 N N . PRO A 1 71 ? 12.633 -10.273 -21.141 1 74.12 71 PRO A N 1
ATOM 535 C CA . PRO A 1 71 ? 12.594 -9.469 -22.375 1 74.12 71 PRO A CA 1
ATOM 536 C C . PRO A 1 71 ? 11.953 -8.102 -22.156 1 74.12 71 PRO A C 1
ATOM 538 O O . PRO A 1 71 ? 11.07 -7.953 -21.312 1 74.12 71 PRO A O 1
ATOM 541 N N . HIS A 1 72 ? 12.531 -7.086 -22.688 1 65.44 72 HIS A N 1
ATOM 542 C CA . HIS A 1 72 ? 11.992 -5.738 -22.641 1 65.44 72 HIS A CA 1
ATOM 543 C C . HIS A 1 72 ? 10.953 -5.512 -23.734 1 65.44 72 HIS A C 1
ATOM 545 O O . HIS A 1 72 ? 10.891 -6.277 -24.703 1 65.44 72 HIS A O 1
ATOM 551 N N . GLU A 1 73 ? 9.938 -4.566 -23.453 1 58.31 73 GLU A N 1
ATOM 552 C CA . GLU A 1 73 ? 8.844 -4.215 -24.344 1 58.31 73 GLU A CA 1
ATOM 553 C C . GLU A 1 73 ? 9.258 -4.324 -25.797 1 58.31 73 GLU A C 1
ATOM 555 O O . GLU A 1 73 ? 8.469 -4.75 -26.656 1 58.31 73 GLU A O 1
ATOM 560 N N . ASP A 1 74 ? 10.352 -3.816 -26.062 1 55.22 74 ASP A N 1
ATOM 561 C CA . ASP A 1 74 ? 10.758 -3.711 -27.453 1 55.22 74 ASP A CA 1
ATOM 562 C C . ASP A 1 74 ? 11.094 -5.082 -28.031 1 55.22 74 ASP A C 1
ATOM 564 O O . ASP A 1 74 ? 11.281 -5.219 -29.25 1 55.22 74 ASP A O 1
ATOM 568 N N . ASP A 1 75 ? 11.094 -6.035 -27.078 1 56.53 75 ASP A N 1
ATOM 569 C CA . ASP A 1 75 ? 11.531 -7.32 -27.609 1 56.53 75 ASP A CA 1
ATOM 570 C C . ASP A 1 75 ? 10.352 -8.125 -28.156 1 56.53 75 ASP A C 1
ATOM 572 O O . ASP A 1 75 ? 9.234 -8.023 -27.641 1 56.53 75 ASP A O 1
ATOM 576 N N . THR A 1 76 ? 10.344 -8.383 -29.453 1 56.78 76 THR A N 1
ATOM 577 C CA . THR A 1 76 ? 9.367 -9.18 -30.188 1 56.78 76 THR A CA 1
ATOM 578 C C . THR A 1 76 ? 8.984 -10.43 -29.406 1 56.78 76 THR A C 1
ATOM 580 O O . THR A 1 76 ? 8.078 -11.164 -29.812 1 56.78 76 THR A O 1
ATOM 583 N N . VAL A 1 77 ? 9.719 -10.656 -28.297 1 61.06 77 VAL A N 1
ATOM 584 C CA . VAL A 1 77 ? 9.469 -11.922 -27.625 1 61.06 77 VAL A CA 1
ATOM 585 C C . VAL A 1 77 ? 8.328 -11.758 -26.625 1 61.06 77 VAL A C 1
ATOM 587 O O . VAL A 1 77 ? 8.383 -10.898 -25.75 1 61.06 77 VAL A O 1
ATOM 590 N N . ARG A 1 78 ? 7.266 -12.391 -26.984 1 75.69 78 ARG A N 1
ATOM 591 C CA . ARG A 1 78 ? 6.078 -12.445 -26.141 1 75.69 78 ARG A CA 1
ATOM 592 C C . ARG A 1 78 ? 6.238 -13.477 -25.031 1 75.69 78 ARG A C 1
ATOM 594 O O . ARG A 1 78 ? 6.781 -14.555 -25.266 1 75.69 78 ARG A O 1
ATOM 601 N N . PHE A 1 79 ? 5.902 -13.133 -23.797 1 84.81 79 PHE A N 1
ATOM 602 C CA . PHE A 1 79 ? 5.883 -14.039 -22.656 1 84.81 79 PHE A CA 1
ATOM 603 C C . PHE A 1 79 ? 5.008 -15.25 -22.938 1 84.81 79 PHE A C 1
ATOM 605 O O . PHE A 1 79 ? 3.918 -15.117 -23.5 1 84.81 79 PHE A O 1
ATOM 612 N N . GLU A 1 80 ? 5.609 -16.422 -22.766 1 92.5 80 GLU A N 1
ATOM 613 C CA . GLU A 1 80 ? 4.797 -17.625 -22.734 1 92.5 80 GLU A CA 1
ATOM 614 C C . GLU A 1 80 ? 4.492 -18.062 -21.312 1 92.5 80 GLU A C 1
ATOM 616 O O . GLU A 1 80 ? 5.363 -18.016 -20.438 1 92.5 80 GLU A O 1
ATOM 621 N N . TYR A 1 81 ? 3.227 -18.406 -21.125 1 97.12 81 TYR A N 1
ATOM 622 C CA . TYR A 1 81 ? 2.799 -18.812 -19.797 1 97.12 81 TYR A CA 1
ATOM 623 C C . TYR A 1 81 ? 2.467 -20.297 -19.75 1 97.12 81 TYR A C 1
ATOM 625 O O . TYR A 1 81 ? 2.059 -20.875 -20.75 1 97.12 81 TYR A O 1
ATOM 633 N N . GLN A 1 82 ? 2.678 -20.891 -18.625 1 98.06 82 GLN A N 1
ATOM 634 C CA . GLN A 1 82 ? 2.223 -22.266 -18.375 1 98.06 82 GLN A CA 1
ATOM 635 C C . GLN A 1 82 ? 1.225 -22.312 -17.219 1 98.06 82 GLN A C 1
ATOM 637 O O . GLN A 1 82 ? 1.347 -21.547 -16.266 1 98.06 82 GLN A O 1
ATOM 642 N N . ALA A 1 83 ? 0.283 -23.234 -17.359 1 98.75 83 ALA A N 1
ATOM 643 C CA . ALA A 1 83 ? -0.67 -23.484 -16.281 1 98.75 83 ALA A CA 1
ATOM 644 C C . ALA A 1 83 ? -0.067 -24.391 -15.211 1 98.75 83 ALA A C 1
ATOM 646 O O . ALA A 1 83 ? 0.574 -25.391 -15.523 1 98.75 83 ALA A O 1
ATOM 647 N N . VAL A 1 84 ? -0.179 -24 -13.969 1 98.94 84 VAL A N 1
ATOM 648 C CA . VAL A 1 84 ? 0.247 -24.766 -12.805 1 98.94 84 VAL A CA 1
ATOM 649 C C . VAL A 1 84 ? -0.959 -25.078 -11.914 1 98.94 84 VAL A C 1
ATOM 651 O O . VAL A 1 84 ? -1.464 -24.188 -11.219 1 98.94 84 VAL A O 1
ATOM 654 N N . ILE A 1 85 ? -1.404 -26.312 -11.977 1 98.94 85 ILE A N 1
ATOM 655 C CA . ILE A 1 85 ? -2.641 -26.703 -11.305 1 98.94 85 ILE A CA 1
ATOM 656 C C . ILE A 1 85 ? -2.33 -27.688 -10.18 1 98.94 85 ILE A C 1
ATOM 658 O O . ILE A 1 85 ? -1.544 -28.625 -10.367 1 98.94 85 ILE A O 1
ATOM 662 N N . ASN A 1 86 ? -2.895 -27.484 -9.016 1 98.94 86 ASN A N 1
ATOM 663 C CA . ASN A 1 86 ? -2.701 -28.281 -7.805 1 98.94 86 ASN A CA 1
ATOM 664 C C . ASN A 1 86 ? -1.224 -28.391 -7.434 1 98.94 86 ASN A C 1
ATOM 666 O O . ASN A 1 86 ? -0.716 -29.484 -7.203 1 98.94 86 ASN A O 1
ATOM 670 N N . PRO A 1 87 ? -0.599 -27.234 -7.316 1 98.94 87 PRO A N 1
ATOM 671 C CA . PRO A 1 87 ? 0.845 -27.234 -7.074 1 98.94 87 PRO A CA 1
ATOM 672 C C . PRO A 1 87 ? 1.202 -27.578 -5.629 1 98.94 87 PRO A C 1
ATOM 674 O O . PRO A 1 87 ? 0.442 -27.25 -4.711 1 98.94 87 PRO A O 1
ATOM 677 N N . GLU A 1 88 ? 2.326 -28.094 -5.543 1 98.75 88 GLU A N 1
ATOM 678 C CA . GLU A 1 88 ? 2.93 -28.359 -4.238 1 98.75 88 GLU A CA 1
ATOM 679 C C . GLU A 1 88 ? 4.441 -28.172 -4.281 1 98.75 88 GLU A C 1
ATOM 681 O O . GLU A 1 88 ? 5.09 -28.5 -5.277 1 98.75 88 GLU A O 1
ATOM 686 N N . ILE A 1 89 ? 4.945 -27.625 -3.25 1 98.88 89 ILE A N 1
ATOM 687 C CA . ILE A 1 89 ? 6.391 -27.656 -3.039 1 98.88 89 ILE A CA 1
ATOM 688 C C . ILE A 1 89 ? 6.762 -28.891 -2.221 1 98.88 89 ILE A C 1
ATOM 690 O O . ILE A 1 89 ? 6.332 -29.031 -1.074 1 98.88 89 ILE A O 1
ATOM 694 N N . VAL A 1 90 ? 7.578 -29.656 -2.766 1 98.56 90 VAL A N 1
ATOM 695 C CA . VAL A 1 90 ? 7.883 -30.938 -2.127 1 98.56 90 VAL A CA 1
ATOM 696 C C . VAL A 1 90 ? 9.195 -30.812 -1.35 1 98.56 90 VAL A C 1
ATOM 698 O O . VAL A 1 90 ? 9.43 -31.578 -0.408 1 98.56 90 VAL A O 1
ATOM 701 N N . GLU A 1 91 ? 10.078 -29.969 -1.799 1 98.62 91 GLU A N 1
ATOM 702 C CA . GLU A 1 91 ? 11.336 -29.688 -1.115 1 98.62 91 GLU A CA 1
ATOM 703 C C . GLU A 1 91 ? 11.695 -28.203 -1.226 1 98.62 91 GLU A C 1
ATOM 705 O O . GLU A 1 91 ? 11.414 -27.562 -2.24 1 98.62 91 GLU A O 1
ATOM 710 N N . THR A 1 92 ? 12.32 -27.719 -0.237 1 98.62 92 THR A N 1
ATOM 711 C CA . THR A 1 92 ? 12.75 -26.328 -0.18 1 98.62 92 THR A CA 1
ATOM 712 C C . THR A 1 92 ? 14.195 -26.234 0.292 1 98.62 92 THR A C 1
ATOM 714 O O . THR A 1 92 ? 14.586 -26.906 1.25 1 98.62 92 THR A O 1
ATOM 717 N N . SER A 1 93 ? 15 -25.5 -0.362 1 98.69 93 SER A N 1
ATOM 718 C CA . SER A 1 93 ? 16.391 -25.297 0.057 1 98.69 93 SER A CA 1
ATOM 719 C C . SER A 1 93 ? 16.453 -24.516 1.359 1 98.69 93 SER A C 1
ATOM 721 O O . SER A 1 93 ? 15.555 -23.734 1.673 1 98.69 93 SER A O 1
ATOM 723 N N . LYS A 1 94 ? 17.516 -24.672 2.033 1 98.06 94 LYS A N 1
ATOM 724 C CA . LYS A 1 94 ? 17.812 -23.844 3.191 1 98.06 94 LYS A CA 1
ATOM 725 C C . LYS A 1 94 ? 18.281 -22.453 2.764 1 98.06 94 LYS A C 1
ATOM 727 O O . LYS A 1 94 ? 18 -21.453 3.439 1 98.06 94 LYS A O 1
ATOM 732 N N . ALA A 1 95 ? 18.984 -22.469 1.672 1 97.94 95 ALA A N 1
ATOM 733 C CA . ALA A 1 95 ? 19.438 -21.188 1.14 1 97.94 95 ALA A CA 1
ATOM 734 C C . ALA A 1 95 ? 18.25 -20.312 0.724 1 97.94 95 ALA A C 1
ATOM 736 O O . ALA A 1 95 ? 17.312 -20.797 0.107 1 97.94 95 ALA A O 1
ATOM 737 N N . THR A 1 96 ? 18.328 -19.047 1.098 1 98.44 96 THR A N 1
ATOM 738 C CA . THR A 1 96 ? 17.281 -18.078 0.753 1 98.44 96 THR A CA 1
ATOM 739 C C . THR A 1 96 ? 17.891 -16.859 0.048 1 98.44 96 THR A C 1
ATOM 741 O O . THR A 1 96 ? 19.109 -16.688 0.035 1 98.44 96 THR A O 1
ATOM 744 N N . MET A 1 97 ? 17 -16.141 -0.573 1 96.88 97 MET A N 1
ATOM 745 C CA . MET A 1 97 ? 17.406 -14.914 -1.233 1 96.88 97 MET A CA 1
ATOM 746 C C . MET A 1 97 ? 16.328 -13.836 -1.1 1 96.88 97 MET A C 1
ATOM 748 O O . MET A 1 97 ? 15.141 -14.133 -1.217 1 96.88 97 MET A O 1
ATOM 752 N N . LYS A 1 98 ? 16.828 -12.641 -0.868 1 98 98 LYS A N 1
ATOM 753 C CA . LYS A 1 98 ? 15.945 -11.477 -0.829 1 98 98 LYS A CA 1
ATOM 754 C C . LYS A 1 98 ? 15.805 -10.844 -2.209 1 98 98 LYS A C 1
ATOM 756 O O . LYS A 1 98 ? 16.781 -10.766 -2.963 1 98 98 LYS A O 1
ATOM 761 N N . ASP A 1 99 ? 14.656 -10.422 -2.486 1 98 99 ASP A N 1
ATOM 762 C CA . ASP A 1 99 ? 14.406 -9.617 -3.676 1 98 99 ASP A CA 1
ATOM 763 C C . ASP A 1 99 ? 13.07 -8.891 -3.578 1 98 99 ASP A C 1
ATOM 765 O O . ASP A 1 99 ? 12.273 -9.164 -2.68 1 98 99 ASP A O 1
ATOM 769 N N . PHE A 1 100 ? 12.836 -7.98 -4.484 1 98.06 100 PHE A N 1
ATOM 770 C CA . PHE A 1 100 ? 11.594 -7.223 -4.5 1 98.06 100 PHE A CA 1
ATOM 771 C C . PHE A 1 100 ? 10.469 -8.039 -5.121 1 98.06 100 PHE A C 1
ATOM 773 O O . PHE A 1 100 ? 10.68 -8.758 -6.098 1 98.06 100 PHE A O 1
ATOM 780 N N . GLU A 1 101 ? 9.359 -7.926 -4.574 1 98.44 101 GLU A N 1
ATOM 781 C CA . GLU A 1 101 ? 8.133 -8.461 -5.148 1 98.44 101 GLU A CA 1
ATOM 782 C C . GLU A 1 101 ? 7.051 -7.383 -5.234 1 98.44 101 GLU A C 1
ATOM 784 O O . GLU A 1 101 ? 6.984 -6.496 -4.383 1 98.44 101 GLU A O 1
ATOM 789 N N . GLY A 1 102 ? 6.285 -7.406 -6.242 1 98 102 GLY A N 1
ATOM 790 C CA . GLY A 1 102 ? 5.004 -6.742 -6.402 1 98 102 GLY A CA 1
ATOM 791 C C . GLY A 1 102 ? 3.861 -7.703 -6.672 1 98 102 GLY A C 1
ATOM 792 O O . GLY A 1 102 ? 4.023 -8.914 -6.551 1 98 102 GLY A O 1
ATOM 793 N N . CYS A 1 103 ? 2.771 -7.164 -6.926 1 98.31 103 CYS A N 1
ATOM 794 C CA . CYS A 1 103 ? 1.597 -7.996 -7.16 1 98.31 103 CYS A CA 1
ATOM 795 C C . CYS A 1 103 ? 0.552 -7.242 -7.977 1 98.31 103 CYS A C 1
ATOM 797 O O . CYS A 1 103 ? 0.269 -6.074 -7.707 1 98.31 103 CYS A O 1
ATOM 799 N N . LEU A 1 104 ? -0.011 -7.918 -8.93 1 98 104 LEU A N 1
ATOM 800 C CA . LEU A 1 104 ? -1.049 -7.316 -9.766 1 98 104 LEU A CA 1
ATOM 801 C C . LEU A 1 104 ? -2.256 -6.914 -8.922 1 98 104 LEU A C 1
ATOM 803 O O . LEU A 1 104 ? -2.994 -5.996 -9.289 1 98 104 LEU A O 1
ATOM 807 N N . SER A 1 105 ? -2.475 -7.582 -7.781 1 98.62 105 SER A N 1
ATOM 808 C CA . SER A 1 105 ? -3.598 -7.301 -6.895 1 98.62 105 SER A CA 1
ATOM 809 C C . SER A 1 105 ? -3.242 -6.223 -5.875 1 98.62 105 SER A C 1
ATOM 811 O O . SER A 1 105 ? -4.086 -5.816 -5.074 1 98.62 105 SER A O 1
ATOM 813 N N . ILE A 1 106 ? -2.072 -5.777 -5.852 1 98.38 106 ILE A N 1
ATOM 814 C CA . ILE A 1 106 ? -1.572 -4.695 -5.012 1 98.38 106 ILE A CA 1
ATOM 815 C C . ILE A 1 106 ? -0.73 -3.736 -5.852 1 98.38 106 ILE A C 1
ATOM 817 O O . ILE A 1 106 ? 0.473 -3.592 -5.621 1 98.38 106 ILE A O 1
ATOM 821 N N . PRO A 1 107 ? -1.37 -3.053 -6.762 1 98 107 PRO A N 1
ATOM 822 C CA . PRO A 1 107 ? -0.616 -2.238 -7.719 1 98 107 PRO A CA 1
ATOM 823 C C . PRO A 1 107 ? 0.046 -1.026 -7.066 1 98 107 PRO A C 1
ATOM 825 O O . PRO A 1 107 ? -0.474 -0.487 -6.086 1 98 107 PRO A O 1
ATOM 828 N N . GLY A 1 108 ? 1.17 -0.683 -7.582 1 98.12 108 GLY A N 1
ATOM 829 C CA . GLY A 1 108 ? 1.796 0.588 -7.254 1 98.12 108 GLY A CA 1
ATOM 830 C C . GLY A 1 108 ? 2.889 0.464 -6.211 1 98.12 108 GLY A C 1
ATOM 831 O O . GLY A 1 108 ? 3.596 1.433 -5.926 1 98.12 108 GLY A O 1
ATOM 832 N N . TYR A 1 109 ? 3.004 -0.719 -5.66 1 98.62 109 TYR A N 1
ATOM 833 C CA . TYR A 1 109 ? 3.961 -0.883 -4.57 1 98.62 109 TYR A CA 1
ATOM 834 C C . TYR A 1 109 ? 4.734 -2.189 -4.715 1 98.62 109 TYR A C 1
ATOM 836 O O . TYR A 1 109 ? 4.25 -3.139 -5.336 1 98.62 109 TYR A O 1
ATOM 844 N N . MET A 1 110 ? 5.906 -2.217 -4.195 1 98.38 110 MET A N 1
ATOM 845 C CA . MET A 1 110 ? 6.727 -3.42 -4.066 1 98.38 110 MET A CA 1
ATOM 846 C C . MET A 1 110 ? 7.492 -3.422 -2.75 1 98.38 110 MET A C 1
ATOM 848 O O . MET A 1 110 ? 7.523 -2.412 -2.045 1 98.38 110 MET A O 1
ATOM 852 N N . GLY A 1 111 ? 8.016 -4.492 -2.363 1 98.5 111 GLY A N 1
ATOM 853 C CA . GLY A 1 111 ? 8.82 -4.645 -1.162 1 98.5 111 GLY A CA 1
ATOM 854 C C . GLY A 1 111 ? 9.711 -5.871 -1.191 1 98.5 111 GLY A C 1
ATOM 855 O O . GLY A 1 111 ? 9.594 -6.707 -2.088 1 98.5 111 GLY A O 1
ATOM 856 N N . VAL A 1 112 ? 10.562 -5.945 -0.21 1 98.81 112 VAL A N 1
ATOM 857 C CA . VAL A 1 112 ? 11.562 -7.016 -0.189 1 98.81 112 VAL A CA 1
ATOM 858 C C . VAL A 1 112 ? 11 -8.227 0.55 1 98.81 112 VAL A C 1
ATOM 860 O O . VAL A 1 112 ? 10.516 -8.109 1.677 1 98.81 112 VAL A O 1
ATOM 863 N N . VAL A 1 113 ? 11.102 -9.328 -0.067 1 98.81 113 VAL A N 1
ATOM 864 C CA . VAL A 1 113 ? 10.648 -10.594 0.487 1 98.81 113 VAL A CA 1
ATOM 865 C C . VAL A 1 113 ? 11.773 -11.633 0.389 1 98.81 113 VAL A C 1
ATOM 867 O O . VAL A 1 113 ? 12.484 -11.688 -0.615 1 98.81 113 VAL A O 1
ATOM 870 N N . ARG A 1 114 ? 11.898 -12.422 1.381 1 98.62 114 ARG A N 1
ATOM 871 C CA . ARG A 1 114 ? 12.836 -13.547 1.373 1 98.62 114 ARG A CA 1
ATOM 872 C C . ARG A 1 114 ? 12.148 -14.82 0.903 1 98.62 114 ARG A C 1
ATOM 874 O O . ARG A 1 114 ? 11.078 -15.18 1.397 1 98.62 114 ARG A O 1
ATOM 881 N N . ARG A 1 115 ? 12.781 -15.461 -0.064 1 98.69 115 ARG A N 1
ATOM 882 C CA . ARG A 1 115 ? 12.281 -16.719 -0.586 1 98.69 115 ARG A CA 1
ATOM 883 C C . ARG A 1 115 ? 13.391 -17.781 -0.614 1 98.69 115 ARG A C 1
ATOM 885 O O . ARG A 1 115 ? 14.57 -17.438 -0.646 1 98.69 115 ARG A O 1
ATOM 892 N N . ALA A 1 116 ? 12.938 -19.047 -0.585 1 98.75 116 ALA A N 1
ATOM 893 C CA . ALA A 1 116 ? 13.891 -20.125 -0.847 1 98.75 116 ALA A CA 1
ATOM 894 C C . ALA A 1 116 ? 14.5 -20 -2.242 1 98.75 116 ALA A C 1
ATOM 896 O O . ALA A 1 116 ? 13.789 -19.688 -3.205 1 98.75 116 ALA A O 1
ATOM 897 N N . ARG A 1 117 ? 15.781 -20.219 -2.344 1 98.38 117 ARG A N 1
ATOM 898 C CA . ARG A 1 117 ? 16.484 -20.062 -3.617 1 98.38 117 ARG A CA 1
ATOM 899 C C . ARG A 1 117 ? 16.094 -21.172 -4.586 1 98.38 117 ARG A C 1
ATOM 901 O O . ARG A 1 117 ? 16.078 -20.969 -5.801 1 98.38 117 ARG A O 1
ATOM 908 N N . GLU A 1 118 ? 15.875 -22.281 -3.986 1 98.69 118 GLU A N 1
ATOM 909 C CA . GLU A 1 118 ? 15.562 -23.469 -4.781 1 98.69 118 GLU A CA 1
ATOM 910 C C . GLU A 1 118 ? 14.406 -24.25 -4.172 1 98.69 118 GLU A C 1
ATOM 912 O O . GLU A 1 118 ? 14.352 -24.453 -2.955 1 98.69 118 GLU A O 1
ATOM 917 N N . ILE A 1 119 ? 13.555 -24.719 -5.02 1 98.88 119 ILE A N 1
ATOM 918 C CA . ILE A 1 119 ? 12.438 -25.562 -4.582 1 98.88 119 ILE A CA 1
ATOM 919 C C . ILE A 1 119 ? 12.219 -26.688 -5.582 1 98.88 119 ILE A C 1
ATOM 921 O O . ILE A 1 119 ? 12.438 -26.516 -6.781 1 98.88 119 ILE A O 1
ATOM 925 N N . ARG A 1 120 ? 11.797 -27.766 -5.137 1 98.88 120 ARG A N 1
ATOM 926 C CA . ARG A 1 120 ? 11.25 -28.844 -5.957 1 98.88 120 ARG A CA 1
ATOM 927 C C . ARG A 1 120 ? 9.727 -28.859 -5.898 1 98.88 120 ARG A C 1
ATOM 929 O O . ARG A 1 120 ? 9.141 -28.812 -4.816 1 98.88 120 ARG A O 1
ATOM 936 N N . VAL A 1 121 ? 9.148 -28.953 -7.066 1 98.88 121 VAL A N 1
ATOM 937 C CA . VAL A 1 121 ? 7.703 -28.75 -7.09 1 98.88 121 VAL A CA 1
ATOM 938 C C . VAL A 1 121 ? 7.047 -29.891 -7.871 1 98.88 121 VAL A C 1
ATOM 940 O O . VAL A 1 121 ? 7.711 -30.578 -8.656 1 98.88 121 VAL A O 1
ATOM 943 N N . GLN A 1 122 ? 5.832 -30.078 -7.625 1 98.81 122 GLN A N 1
ATOM 944 C CA . GLN A 1 122 ? 4.938 -30.969 -8.367 1 98.81 122 GLN A CA 1
ATOM 945 C C . GLN A 1 122 ? 3.615 -30.266 -8.68 1 98.81 122 GLN A C 1
ATOM 947 O O . GLN A 1 122 ? 3.07 -29.547 -7.84 1 98.81 122 GLN A O 1
ATOM 952 N N . PHE A 1 123 ? 3.115 -30.484 -9.922 1 98.88 123 PHE A N 1
ATOM 953 C CA . PHE A 1 123 ? 1.84 -29.891 -10.297 1 98.88 123 PHE A CA 1
ATOM 954 C C . PHE A 1 123 ? 1.274 -30.562 -11.547 1 98.88 123 PHE A C 1
ATOM 956 O O . PHE A 1 123 ? 1.95 -31.375 -12.188 1 98.88 123 PHE A O 1
ATOM 963 N N . ASN A 1 124 ? 0.022 -30.281 -11.852 1 98.75 124 ASN A N 1
ATOM 964 C CA . ASN A 1 124 ? -0.605 -30.703 -13.102 1 98.75 124 ASN A CA 1
ATOM 965 C C . ASN A 1 124 ? -0.64 -29.562 -14.117 1 98.75 124 ASN A C 1
ATOM 967 O O . ASN A 1 124 ? -0.749 -28.391 -13.734 1 98.75 124 ASN A O 1
ATOM 971 N N . ASP A 1 125 ? -0.503 -29.953 -15.398 1 98.31 125 ASP A N 1
ATOM 972 C CA . ASP A 1 125 ? -0.746 -28.953 -16.438 1 98.31 125 ASP A CA 1
ATOM 973 C C . ASP A 1 125 ? -2.197 -29 -16.906 1 98.31 125 ASP A C 1
ATOM 975 O O . ASP A 1 125 ? -3.029 -29.688 -16.312 1 98.31 125 ASP A O 1
ATOM 979 N N . ALA A 1 126 ? -2.531 -28.203 -17.922 1 97.31 126 ALA A N 1
ATOM 980 C CA . ALA A 1 126 ? -3.908 -28.031 -18.375 1 97.31 126 ALA A CA 1
ATOM 981 C C . ALA A 1 126 ? -4.438 -29.297 -19.016 1 97.31 126 ALA A C 1
ATOM 983 O O . ALA A 1 126 ? -5.648 -29.453 -19.203 1 97.31 126 ALA A O 1
ATOM 984 N N . GLU A 1 127 ? -3.539 -30.172 -19.375 1 97 127 GLU A N 1
ATOM 985 C CA . GLU A 1 127 ? -3.93 -31.438 -19.984 1 97 127 GLU A CA 1
ATOM 986 C C . GLU A 1 127 ? -4.035 -32.531 -18.953 1 97 127 GLU A C 1
ATOM 988 O O . GLU A 1 127 ? -4.414 -33.688 -19.281 1 97 127 GLU A O 1
ATOM 993 N N . GLY A 1 128 ? -3.666 -32.25 -17.719 1 97.06 128 GLY A N 1
ATOM 994 C CA . GLY A 1 128 ? -3.779 -33.219 -16.641 1 97.06 128 GLY A CA 1
ATOM 995 C C . GLY A 1 128 ? -2.492 -34 -16.391 1 97.06 128 GLY A C 1
ATOM 996 O O . GLY A 1 128 ? -2.445 -34.875 -15.523 1 97.06 128 GLY A O 1
ATOM 997 N N . ARG A 1 129 ? -1.427 -33.656 -17.109 1 97.94 129 ARG A N 1
ATOM 998 C CA . ARG A 1 129 ? -0.139 -34.312 -16.891 1 97.94 129 ARG A CA 1
ATOM 999 C C . ARG A 1 129 ? 0.531 -33.781 -15.625 1 97.94 129 ARG A C 1
ATOM 1001 O O . ARG A 1 129 ? 0.475 -32.594 -15.336 1 97.94 129 ARG A O 1
ATOM 1008 N N . THR A 1 130 ? 1.162 -34.688 -14.984 1 98.19 130 THR A N 1
ATOM 1009 C CA . THR A 1 130 ? 1.893 -34.344 -13.773 1 98.19 130 THR A CA 1
ATOM 1010 C C . THR A 1 130 ? 3.334 -33.969 -14.102 1 98.19 130 THR A C 1
ATOM 1012 O O . THR A 1 130 ? 4 -34.656 -14.875 1 98.19 130 THR A O 1
ATOM 1015 N N . HIS A 1 131 ? 3.789 -32.844 -13.523 1 98.25 131 HIS A N 1
ATOM 1016 C CA . HIS A 1 131 ? 5.16 -32.375 -13.695 1 98.25 131 HIS A CA 1
ATOM 1017 C C . HIS A 1 131 ? 5.887 -32.312 -12.352 1 98.25 131 HIS A C 1
ATOM 1019 O O . HIS A 1 131 ? 5.293 -31.953 -11.336 1 98.25 131 HIS A O 1
ATOM 1025 N N . GLN A 1 132 ? 7.066 -32.688 -12.367 1 98.12 132 GLN A N 1
ATOM 1026 C CA . GLN A 1 132 ? 8.016 -32.469 -11.281 1 98.12 132 GLN A CA 1
ATOM 1027 C C . GLN A 1 132 ? 9.25 -31.734 -11.766 1 98.12 132 GLN A C 1
ATOM 1029 O O . GLN A 1 132 ? 9.844 -32.094 -12.781 1 98.12 132 GLN A O 1
ATOM 1034 N N . LYS A 1 133 ? 9.562 -30.688 -11.062 1 96.88 133 LYS A N 1
ATOM 1035 C CA . LYS A 1 133 ? 10.672 -29.844 -11.5 1 96.88 133 LYS A CA 1
ATOM 1036 C C . LYS A 1 133 ? 11.359 -29.188 -10.312 1 96.88 133 LYS A C 1
ATOM 1038 O O . LYS A 1 133 ? 10.75 -28.984 -9.266 1 96.88 133 LYS A O 1
ATOM 1043 N N . THR A 1 134 ? 12.617 -28.969 -10.539 1 98.38 134 THR A N 1
ATOM 1044 C CA . THR A 1 134 ? 13.344 -28.094 -9.625 1 98.38 134 THR A CA 1
ATOM 1045 C C . THR A 1 134 ? 13.445 -26.672 -10.203 1 98.38 134 THR A C 1
ATOM 1047 O O . THR A 1 134 ? 13.844 -26.5 -11.352 1 98.38 134 THR A O 1
ATOM 1050 N N . LEU A 1 135 ? 13.008 -25.719 -9.492 1 98.31 135 LEU A N 1
ATOM 1051 C CA . LEU A 1 135 ? 13.086 -24.312 -9.867 1 98.31 135 LEU A CA 1
ATOM 1052 C C . LEU A 1 135 ? 14.117 -23.578 -9.016 1 98.31 135 LEU A C 1
ATOM 1054 O O . LEU A 1 135 ? 14.258 -23.859 -7.824 1 98.31 135 LEU A O 1
ATOM 1058 N N . ARG A 1 136 ? 14.781 -22.672 -9.648 1 97.69 136 ARG A N 1
ATOM 1059 C CA . ARG A 1 136 ? 15.805 -21.906 -8.938 1 97.69 136 ARG A CA 1
ATOM 1060 C C . ARG A 1 136 ? 15.656 -20.422 -9.203 1 97.69 136 ARG A C 1
ATOM 1062 O O . ARG A 1 136 ? 15.219 -20.016 -10.289 1 97.69 136 ARG A O 1
ATOM 1069 N N . ASP A 1 137 ? 15.945 -19.688 -8.203 1 97.5 137 ASP A N 1
ATOM 1070 C CA . ASP A 1 137 ? 16.047 -18.234 -8.32 1 97.5 137 ASP A CA 1
ATOM 1071 C C . ASP A 1 137 ? 14.734 -17.625 -8.789 1 97.5 137 ASP A C 1
ATOM 1073 O O . ASP A 1 137 ? 13.688 -17.859 -8.195 1 97.5 137 ASP A O 1
ATOM 1077 N N . PHE A 1 138 ? 14.711 -16.906 -9.836 1 97.62 138 PHE A N 1
ATOM 1078 C CA . PHE A 1 138 ? 13.562 -16.094 -10.219 1 97.62 138 PHE A CA 1
ATOM 1079 C C . PHE A 1 138 ? 12.344 -16.969 -10.469 1 97.62 138 PHE A C 1
ATOM 1081 O O . PHE A 1 138 ? 11.266 -16.719 -9.93 1 97.62 138 PHE A O 1
ATOM 1088 N N . PRO A 1 139 ? 12.477 -18.109 -11.172 1 98 139 PRO A N 1
ATOM 1089 C CA . PRO A 1 139 ? 11.32 -18.984 -11.336 1 98 139 PRO A CA 1
ATOM 1090 C C . PRO A 1 139 ? 10.805 -19.547 -10.008 1 98 139 PRO A C 1
ATOM 1092 O O . PRO A 1 139 ? 9.594 -19.672 -9.812 1 98 139 PRO A O 1
ATOM 1095 N N . ALA A 1 140 ? 11.758 -19.844 -9.133 1 98.75 140 ALA A N 1
ATOM 1096 C CA . ALA A 1 140 ? 11.375 -20.328 -7.812 1 98.75 140 ALA A CA 1
ATOM 1097 C C . ALA A 1 140 ? 10.578 -19.281 -7.051 1 98.75 140 ALA A C 1
ATOM 1099 O O . ALA A 1 140 ? 9.586 -19.594 -6.391 1 98.75 140 ALA A O 1
ATOM 1100 N N . ARG A 1 141 ? 11.023 -18.062 -7.184 1 98.69 141 ARG A N 1
ATOM 1101 C CA . ARG A 1 141 ? 10.344 -16.969 -6.516 1 98.69 141 ARG A CA 1
ATOM 1102 C C . ARG A 1 141 ? 8.93 -16.781 -7.051 1 98.69 141 ARG A C 1
ATOM 1104 O O . ARG A 1 141 ? 7.98 -16.641 -6.277 1 98.69 141 ARG A O 1
ATOM 1111 N N . ILE A 1 142 ? 8.766 -16.812 -8.367 1 98.62 142 ILE A N 1
ATOM 1112 C CA . ILE A 1 142 ? 7.445 -16.656 -8.969 1 98.62 142 ILE A CA 1
ATOM 1113 C C . ILE A 1 142 ? 6.508 -17.734 -8.43 1 98.62 142 ILE A C 1
ATOM 1115 O O . ILE A 1 142 ? 5.391 -17.438 -8 1 98.62 142 ILE A O 1
ATOM 1119 N N . PHE A 1 143 ? 6.953 -18.969 -8.43 1 98.88 143 PHE A N 1
ATOM 1120 C CA . PHE A 1 143 ? 6.145 -20.094 -7.988 1 98.88 143 PHE A CA 1
ATOM 1121 C C . PHE A 1 143 ? 5.699 -19.906 -6.543 1 98.88 143 PHE A C 1
ATOM 1123 O O . PHE A 1 143 ? 4.52 -20.078 -6.227 1 98.88 143 PHE A O 1
ATOM 1130 N N . GLN A 1 144 ? 6.652 -19.578 -5.695 1 98.94 144 GLN A N 1
ATOM 1131 C CA . GLN A 1 144 ? 6.359 -19.375 -4.277 1 98.94 144 GLN A CA 1
ATOM 1132 C C . GLN A 1 144 ? 5.352 -18.25 -4.078 1 98.94 144 GLN A C 1
ATOM 1134 O O . GLN A 1 144 ? 4.43 -18.375 -3.27 1 98.94 144 GLN A O 1
ATOM 1139 N N . HIS A 1 145 ? 5.496 -17.141 -4.812 1 98.94 145 HIS A N 1
ATOM 1140 C CA . HIS A 1 145 ? 4.578 -16.016 -4.75 1 98.94 145 HIS A CA 1
ATOM 1141 C C . HIS A 1 145 ? 3.164 -16.438 -5.137 1 98.94 145 HIS A C 1
ATOM 1143 O O . HIS A 1 145 ? 2.209 -16.156 -4.41 1 98.94 145 HIS A O 1
ATOM 1149 N N . GLU A 1 146 ? 3.068 -17.141 -6.301 1 98.94 146 GLU A N 1
ATOM 1150 C CA . GLU A 1 146 ? 1.757 -17.547 -6.789 1 98.94 146 GLU A CA 1
ATOM 1151 C C . GLU A 1 146 ? 1.129 -18.594 -5.863 1 98.94 146 GLU A C 1
ATOM 1153 O O . GLU A 1 146 ? -0.086 -18.594 -5.656 1 98.94 146 GLU A O 1
ATOM 1158 N N . LEU A 1 147 ? 1.945 -19.469 -5.309 1 98.94 147 LEU A N 1
ATOM 1159 C CA . LEU A 1 147 ? 1.433 -20.453 -4.367 1 98.94 147 LEU A CA 1
ATOM 1160 C C . LEU A 1 147 ? 0.894 -19.781 -3.109 1 98.94 147 LEU A C 1
ATOM 1162 O O . LEU A 1 147 ? -0.115 -20.219 -2.549 1 98.94 147 LEU A O 1
ATOM 1166 N N . ASP A 1 148 ? 1.568 -18.797 -2.635 1 98.94 148 ASP A N 1
ATOM 1167 C CA . ASP A 1 148 ? 1.08 -18.016 -1.499 1 98.94 148 ASP A CA 1
ATOM 1168 C C . ASP A 1 148 ? -0.346 -17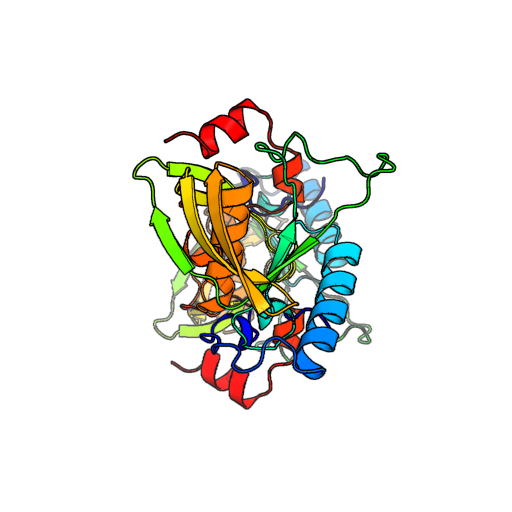.531 -1.742 1 98.94 148 ASP A C 1
ATOM 1170 O O . ASP A 1 148 ? -1.193 -17.609 -0.849 1 98.94 148 ASP A O 1
ATOM 1174 N N . HIS A 1 149 ? -0.604 -17.031 -2.93 1 98.94 149 HIS A N 1
ATOM 1175 C CA . HIS A 1 149 ? -1.954 -16.594 -3.258 1 98.94 149 HIS A CA 1
ATOM 1176 C C . HIS A 1 149 ? -2.971 -17.703 -3.031 1 98.94 149 HIS A C 1
ATOM 1178 O O . HIS A 1 149 ? -4.066 -17.453 -2.523 1 98.94 149 HIS A O 1
ATOM 1184 N N . LEU A 1 150 ? -2.637 -18.906 -3.418 1 98.94 150 LEU A N 1
ATOM 1185 C CA . LEU A 1 150 ? -3.557 -20.031 -3.289 1 98.94 150 LEU A CA 1
ATOM 1186 C C . LEU A 1 150 ? -3.836 -20.328 -1.821 1 98.94 150 LEU A C 1
ATOM 1188 O O . LEU A 1 150 ? -4.852 -20.953 -1.494 1 98.94 150 LEU A O 1
ATOM 1192 N N . ASN A 1 151 ? -2.938 -19.969 -0.982 1 98.88 151 ASN A N 1
ATOM 1193 C CA . ASN A 1 151 ? -3.062 -20.203 0.45 1 98.88 151 ASN A CA 1
ATOM 1194 C C . ASN A 1 151 ? -3.602 -18.984 1.185 1 98.88 151 ASN A C 1
ATOM 1196 O O . ASN A 1 151 ? -3.588 -18.938 2.416 1 98.88 151 ASN A O 1
ATOM 1200 N N . GLY A 1 152 ? -4 -17.953 0.518 1 98.75 152 GLY A N 1
ATOM 1201 C CA . GLY A 1 152 ? -4.531 -16.75 1.131 1 98.75 152 GLY A CA 1
ATOM 1202 C C . GLY A 1 152 ? -3.453 -15.859 1.729 1 98.75 152 GLY A C 1
ATOM 1203 O O . GLY A 1 152 ? -3.709 -15.117 2.682 1 98.75 152 GLY A O 1
ATOM 1204 N N . VAL A 1 153 ? -2.262 -16.031 1.281 1 98.81 153 VAL A N 1
ATOM 1205 C CA . VAL A 1 153 ? -1.111 -15.281 1.77 1 98.81 153 VAL A CA 1
ATOM 1206 C C . VAL A 1 153 ? -0.646 -14.297 0.699 1 98.81 153 VAL A C 1
ATOM 1208 O O . VAL A 1 153 ? -0.586 -14.641 -0.485 1 98.81 153 VAL A O 1
ATOM 1211 N N . LEU A 1 154 ? -0.385 -13.062 1.031 1 98.81 154 LEU A N 1
ATOM 1212 C CA . LEU A 1 154 ? 0.126 -12.031 0.133 1 98.81 154 LEU A CA 1
ATOM 1213 C C . LEU A 1 154 ? 1.575 -11.695 0.466 1 98.81 154 LEU A C 1
ATOM 1215 O O . LEU A 1 154 ? 2.031 -11.922 1.588 1 98.81 154 LEU A O 1
ATOM 1219 N N . TYR A 1 155 ? 2.326 -11.125 -0.537 1 98.81 155 TYR A N 1
ATOM 1220 C CA . TYR A 1 155 ? 3.721 -10.781 -0.281 1 98.81 155 TYR A CA 1
ATOM 1221 C C . TYR A 1 155 ? 3.834 -9.773 0.856 1 98.81 155 TYR A C 1
ATOM 1223 O O . TYR A 1 155 ? 4.844 -9.742 1.564 1 98.81 155 TYR A O 1
ATOM 1231 N N . LEU A 1 156 ? 2.746 -9.008 1.071 1 98.31 156 LEU A N 1
ATOM 1232 C CA . LEU A 1 156 ? 2.721 -8.047 2.172 1 98.31 156 LEU A CA 1
ATOM 1233 C C . LEU A 1 156 ? 2.93 -8.75 3.51 1 98.31 156 LEU A C 1
ATOM 1235 O O . LEU A 1 156 ? 3.482 -8.164 4.441 1 98.31 156 LEU A O 1
ATOM 1239 N N . ASP A 1 157 ? 2.516 -9.953 3.639 1 98.19 157 ASP A N 1
ATOM 1240 C CA . ASP A 1 157 ? 2.607 -10.727 4.871 1 98.19 157 ASP A CA 1
ATOM 1241 C C . ASP A 1 157 ? 4.035 -11.211 5.113 1 98.19 157 ASP A C 1
ATOM 1243 O O . ASP A 1 157 ? 4.359 -11.695 6.203 1 98.19 157 ASP A O 1
ATOM 1247 N N . ARG A 1 158 ? 4.906 -11.031 4.152 1 98.31 158 ARG A N 1
ATOM 1248 C CA . ARG A 1 158 ? 6.25 -11.602 4.219 1 98.31 158 ARG A CA 1
ATOM 1249 C C . ARG A 1 158 ? 7.312 -10.516 4.09 1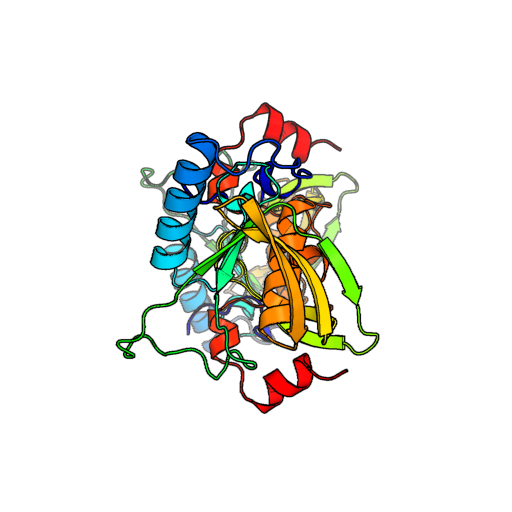 98.31 158 ARG A C 1
ATOM 1251 O O . ARG A 1 158 ? 8.508 -10.812 3.982 1 98.31 158 ARG A O 1
ATOM 1258 N N . LEU A 1 159 ? 6.918 -9.32 4.09 1 98.19 159 LEU A N 1
ATOM 1259 C CA . LEU A 1 159 ? 7.816 -8.203 3.828 1 98.19 159 LEU A CA 1
ATOM 1260 C C . LEU A 1 159 ? 8.914 -8.125 4.887 1 98.19 159 LEU A C 1
ATOM 1262 O O . LEU A 1 159 ? 8.641 -8.266 6.078 1 98.19 159 LEU A O 1
ATOM 1266 N N . GLU A 1 160 ? 10.141 -7.949 4.344 1 97.88 160 GLU A N 1
ATOM 1267 C CA . GLU A 1 160 ? 11.164 -7.441 5.25 1 97.88 160 GLU A CA 1
ATOM 1268 C C . GLU A 1 160 ? 10.781 -6.074 5.809 1 97.88 160 GLU A C 1
ATOM 1270 O O . GLU A 1 160 ? 10.188 -5.254 5.105 1 97.88 160 GLU A O 1
ATOM 1275 N N . LYS A 1 161 ? 11.156 -5.809 7.027 1 94.81 161 LYS A N 1
ATOM 1276 C CA . LYS A 1 161 ? 10.742 -4.609 7.754 1 94.81 161 LYS A CA 1
ATOM 1277 C C . LYS A 1 161 ? 11.094 -3.348 6.977 1 94.81 161 LYS A C 1
ATOM 1279 O O . LYS A 1 161 ? 12.219 -3.197 6.496 1 94.81 161 LYS A O 1
ATOM 1284 N N . ASP A 1 162 ? 10.141 -2.445 6.801 1 94.06 162 ASP A N 1
ATOM 1285 C CA . ASP A 1 162 ? 10.289 -1.082 6.297 1 94.06 162 ASP A CA 1
ATOM 1286 C C . ASP A 1 162 ? 10.789 -1.079 4.852 1 94.06 162 ASP A C 1
ATOM 1288 O O . ASP A 1 162 ? 11.602 -0.233 4.473 1 94.06 162 ASP A O 1
ATOM 1292 N N . THR A 1 163 ? 10.344 -2.133 4.059 1 97.88 163 THR A N 1
ATOM 1293 C CA . THR A 1 163 ? 10.867 -2.197 2.697 1 97.88 163 THR A CA 1
ATOM 1294 C C . THR A 1 163 ? 9.766 -1.889 1.685 1 97.88 163 THR A C 1
ATOM 1296 O O . THR A 1 163 ? 10.039 -1.732 0.493 1 97.88 163 THR A O 1
ATOM 1299 N N . LEU A 1 164 ? 8.484 -1.824 2.15 1 98.56 164 LEU A N 1
ATOM 1300 C CA . LEU A 1 164 ? 7.418 -1.441 1.23 1 98.56 164 LEU A CA 1
ATOM 1301 C C . LEU A 1 164 ? 7.695 -0.074 0.616 1 98.56 164 LEU A C 1
ATOM 1303 O O . LEU A 1 164 ? 8.023 0.877 1.33 1 98.56 164 LEU A O 1
ATOM 1307 N N . ILE A 1 165 ? 7.582 0.023 -0.738 1 98.75 165 ILE A N 1
ATOM 1308 C CA . ILE A 1 165 ? 8 1.228 -1.444 1 98.75 165 ILE A CA 1
ATOM 1309 C C . ILE A 1 165 ? 7.102 1.454 -2.658 1 98.75 165 ILE A C 1
ATOM 1311 O O . ILE A 1 165 ? 6.73 0.502 -3.35 1 98.75 165 ILE A O 1
ATOM 1315 N N . HIS A 1 166 ? 6.652 2.666 -2.797 1 98.81 166 HIS A N 1
ATOM 1316 C CA . HIS A 1 166 ? 5.93 3.037 -4.012 1 98.81 166 HIS A CA 1
ATOM 1317 C C . HIS A 1 166 ? 6.82 2.896 -5.242 1 98.81 166 HIS A C 1
ATOM 1319 O O . HIS A 1 166 ? 8.008 3.229 -5.199 1 98.81 166 HIS A O 1
ATOM 1325 N N . ASN A 1 167 ? 6.223 2.533 -6.379 1 98.25 167 ASN A N 1
ATOM 1326 C CA . ASN A 1 167 ? 6.996 2.244 -7.582 1 98.25 167 ASN A CA 1
ATOM 1327 C C . ASN A 1 167 ? 7.77 3.469 -8.055 1 98.25 167 ASN A C 1
ATOM 1329 O O . ASN A 1 167 ? 8.883 3.344 -8.578 1 98.25 167 ASN A O 1
ATOM 1333 N N . GLU A 1 168 ? 7.172 4.648 -7.902 1 97.5 168 GLU A N 1
ATOM 1334 C CA . GLU A 1 168 ? 7.855 5.871 -8.32 1 97.5 168 GLU A CA 1
ATOM 1335 C C . GLU A 1 168 ? 9.133 6.09 -7.516 1 97.5 168 GLU A C 1
ATOM 1337 O O . GLU A 1 168 ? 10.156 6.5 -8.07 1 97.5 168 GLU A O 1
ATOM 1342 N N . GLU A 1 169 ? 9.086 5.879 -6.23 1 98.25 169 GLU A N 1
ATOM 1343 C CA . GLU A 1 169 ? 10.273 6.027 -5.395 1 98.25 169 GLU A CA 1
ATOM 1344 C C . GLU A 1 169 ? 11.281 4.918 -5.672 1 98.25 169 GLU A C 1
ATOM 1346 O O . GLU A 1 169 ? 12.492 5.148 -5.625 1 98.25 169 GLU A O 1
ATOM 1351 N N . PHE A 1 170 ? 10.773 3.701 -5.957 1 98.38 170 PHE A N 1
ATOM 1352 C CA . PHE A 1 170 ? 11.664 2.59 -6.289 1 98.38 170 PHE A CA 1
ATOM 1353 C C . PHE A 1 170 ? 12.523 2.926 -7.496 1 98.38 170 PHE A C 1
ATOM 1355 O O . PHE A 1 170 ? 13.727 2.658 -7.504 1 98.38 170 PHE A O 1
ATOM 1362 N N . ARG A 1 171 ? 11.898 3.49 -8.516 1 97.06 171 ARG A N 1
ATOM 1363 C CA . ARG A 1 171 ? 12.586 3.818 -9.766 1 97.06 171 ARG A CA 1
ATOM 1364 C C . ARG A 1 171 ? 13.703 4.828 -9.523 1 97.06 171 ARG A C 1
ATOM 1366 O O . ARG A 1 171 ? 14.609 4.973 -10.344 1 97.06 171 ARG A O 1
ATOM 1373 N N . ARG A 1 172 ? 13.664 5.508 -8.352 1 96.19 172 ARG A N 1
ATOM 1374 C CA . ARG A 1 172 ? 14.641 6.555 -8.062 1 96.19 172 ARG A CA 1
ATOM 1375 C C . ARG A 1 172 ? 15.82 6.004 -7.266 1 96.19 172 ARG A C 1
ATOM 1377 O O . ARG A 1 172 ? 16.828 6.684 -7.098 1 96.19 172 ARG A O 1
ATOM 1384 N N . LEU A 1 173 ? 15.695 4.793 -6.766 1 96.56 173 LEU A N 1
ATOM 1385 C CA . LEU A 1 173 ? 16.781 4.203 -5.984 1 96.56 173 LEU A CA 1
ATOM 1386 C C . LEU A 1 173 ? 17.984 3.914 -6.859 1 96.56 173 LEU A C 1
ATOM 1388 O O . LEU A 1 173 ? 17.844 3.479 -8.008 1 96.56 173 LEU A O 1
ATOM 1392 N N . ASP A 1 174 ? 19.125 4.105 -6.34 1 95.25 174 ASP A N 1
ATOM 1393 C CA . ASP A 1 174 ? 20.328 3.713 -7.062 1 95.25 174 ASP A CA 1
ATOM 1394 C C . ASP A 1 174 ? 20.766 2.299 -6.688 1 95.25 174 ASP A C 1
ATOM 1396 O O . ASP A 1 174 ? 20.141 1.663 -5.828 1 95.25 174 ASP A O 1
ATOM 1400 N N . ARG A 1 175 ? 21.766 1.845 -7.344 1 93.88 175 ARG A N 1
ATOM 1401 C CA . ARG A 1 175 ? 22.219 0.465 -7.188 1 93.88 175 ARG A CA 1
ATOM 1402 C C . ARG A 1 175 ? 22.672 0.194 -5.758 1 93.88 175 ARG A C 1
ATOM 1404 O O . ARG A 1 175 ? 22.422 -0.887 -5.219 1 93.88 175 ARG A O 1
ATOM 1411 N N . ALA A 1 176 ? 23.344 1.122 -5.172 1 95.69 176 ALA A N 1
ATOM 1412 C CA . ALA A 1 176 ? 23.859 0.959 -3.812 1 95.69 176 ALA A CA 1
ATOM 1413 C C . ALA A 1 176 ? 22.719 0.865 -2.809 1 95.69 176 ALA A C 1
ATOM 1415 O O . ALA A 1 176 ? 22.766 0.068 -1.868 1 95.69 176 ALA A O 1
ATOM 1416 N N . GLU A 1 177 ? 21.734 1.688 -2.938 1 95.06 177 GLU A N 1
ATOM 1417 C CA . GLU A 1 177 ? 20.562 1.667 -2.066 1 95.06 177 GLU A CA 1
ATOM 1418 C C . GLU A 1 177 ? 19.812 0.345 -2.186 1 95.06 177 GLU A C 1
ATOM 1420 O O . GLU A 1 177 ? 19.391 -0.231 -1.178 1 95.06 177 GLU A O 1
ATOM 1425 N N . ILE A 1 178 ? 19.656 -0.122 -3.457 1 96.25 178 ILE A N 1
ATOM 1426 C CA . ILE A 1 178 ? 19 -1.399 -3.707 1 96.25 178 ILE A CA 1
ATOM 1427 C C . ILE A 1 178 ? 19.781 -2.525 -3.049 1 96.25 178 ILE A C 1
ATOM 1429 O O . ILE A 1 178 ? 19.219 -3.381 -2.367 1 96.25 178 ILE A O 1
ATOM 1433 N N . ALA A 1 179 ? 21.047 -2.516 -3.221 1 95.56 179 ALA A N 1
ATOM 1434 C CA . ALA A 1 179 ? 21.922 -3.539 -2.639 1 95.56 179 ALA A CA 1
ATOM 1435 C C . ALA A 1 179 ? 21.781 -3.57 -1.118 1 95.56 179 ALA A C 1
ATOM 1437 O O . ALA A 1 179 ? 21.797 -4.645 -0.511 1 95.56 179 ALA A O 1
ATOM 1438 N N . LYS A 1 180 ? 21.688 -2.461 -0.503 1 94.81 180 LYS A N 1
ATOM 1439 C CA . LYS A 1 180 ? 21.547 -2.369 0.947 1 94.81 180 LYS A CA 1
ATOM 1440 C C . LYS A 1 180 ? 20.25 -3.027 1.415 1 94.81 180 LYS A C 1
ATOM 1442 O O . LYS A 1 180 ? 20.234 -3.723 2.434 1 94.81 180 LYS A O 1
ATOM 1447 N N . LEU A 1 181 ? 19.172 -2.793 0.629 1 94.75 181 LEU A N 1
ATOM 1448 C CA . LEU A 1 181 ? 17.875 -3.348 0.979 1 94.75 181 LEU A CA 1
ATOM 1449 C C . LEU A 1 181 ? 17.859 -4.867 0.822 1 94.75 181 LEU A C 1
ATOM 1451 O O . LEU A 1 181 ? 17.125 -5.562 1.513 1 94.75 181 LEU A O 1
ATOM 1455 N N . LEU A 1 182 ? 18.703 -5.363 -0.078 1 96.19 182 LEU A N 1
ATOM 1456 C CA . LEU A 1 182 ? 18.688 -6.785 -0.404 1 96.19 182 LEU A CA 1
ATOM 1457 C C . LEU A 1 182 ? 19.75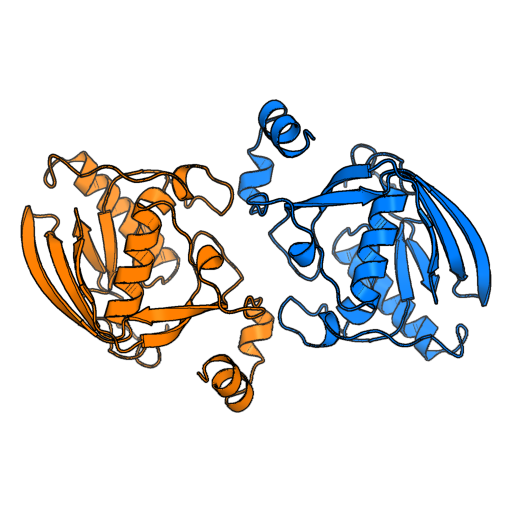 -7.535 0.393 1 96.19 182 LEU A C 1
ATOM 1459 O O . LEU A 1 182 ? 19.828 -8.758 0.313 1 96.19 182 LEU A O 1
ATOM 1463 N N . ARG A 1 183 ? 20.516 -6.777 1.165 1 89.06 183 ARG A N 1
ATOM 1464 C CA . ARG A 1 183 ? 21.594 -7.383 1.926 1 89.06 183 ARG A CA 1
ATOM 1465 C C . ARG A 1 183 ? 21.062 -8.156 3.129 1 89.06 183 ARG A C 1
ATOM 1467 O O . ARG A 1 183 ? 20.078 -7.746 3.746 1 89.06 183 ARG A O 1
ATOM 1474 N N . ASP A 1 184 ? 21.641 -9.32 3.465 1 82.75 184 ASP A N 1
ATOM 1475 C CA . ASP A 1 184 ? 21.25 -10.133 4.613 1 82.75 184 ASP A CA 1
ATOM 1476 C C . ASP A 1 184 ? 21.766 -9.516 5.918 1 82.75 184 ASP A C 1
ATOM 1478 O O . ASP A 1 184 ? 22.828 -8.898 5.945 1 82.75 184 ASP A O 1
ATOM 1482 N N . MET B 1 1 ? 8.32 21.547 -7.266 1 59.19 1 MET B N 1
ATOM 1483 C CA . MET B 1 1 ? 8.453 20.656 -6.121 1 59.19 1 MET B CA 1
ATOM 1484 C C . MET B 1 1 ? 7.285 19.672 -6.066 1 59.19 1 MET B C 1
ATOM 1486 O O . MET B 1 1 ? 6.129 20.078 -6.199 1 59.19 1 MET B O 1
ATOM 1490 N N . SER B 1 2 ? 7.426 18.266 -6.207 1 85.5 2 SER B N 1
ATOM 1491 C CA . SER B 1 2 ? 6.34 17.312 -6.406 1 85.5 2 SER B CA 1
ATOM 1492 C C . SER B 1 2 ? 6.188 16.375 -5.207 1 85.5 2 SER B C 1
ATOM 1494 O O . SER B 1 2 ? 7.043 16.359 -4.32 1 85.5 2 SER B O 1
ATOM 1496 N N . LEU B 1 3 ? 5.074 15.875 -4.957 1 96.31 3 LEU B N 1
ATOM 1497 C CA . LEU B 1 3 ? 4.758 14.883 -3.932 1 96.31 3 LEU B CA 1
ATOM 1498 C C . LEU B 1 3 ? 5.793 13.758 -3.928 1 96.31 3 LEU B C 1
ATOM 1500 O O . LEU B 1 3 ? 6.238 13.312 -4.988 1 96.31 3 LEU B O 1
ATOM 1504 N N . VAL B 1 4 ? 6.297 13.469 -2.764 1 98.25 4 VAL B N 1
ATOM 1505 C CA . VAL B 1 4 ? 7.082 12.25 -2.635 1 98.25 4 VAL B CA 1
ATOM 1506 C C . VAL B 1 4 ? 6.207 11.125 -2.092 1 98.25 4 VAL B C 1
ATOM 1508 O O . VAL B 1 4 ? 5.152 11.375 -1.502 1 98.25 4 VAL B O 1
ATOM 1511 N N . PHE B 1 5 ? 6.617 9.914 -2.301 1 98.69 5 PHE B N 1
ATOM 1512 C CA . PHE B 1 5 ? 5.781 8.766 -1.98 1 98.69 5 PHE B CA 1
ATOM 1513 C C . PHE B 1 5 ? 6.504 7.82 -1.024 1 98.69 5 PHE B C 1
ATOM 1515 O O . PHE B 1 5 ? 7.668 8.039 -0.689 1 98.69 5 PHE B O 1
ATOM 1522 N N . LEU B 1 6 ? 5.746 6.816 -0.528 1 98.75 6 LEU B N 1
ATOM 1523 C CA . LEU B 1 6 ? 6.305 5.809 0.37 1 98.75 6 LEU B CA 1
ATOM 1524 C C . LEU B 1 6 ? 7.648 5.305 -0.147 1 98.75 6 LEU B C 1
ATOM 1526 O O . LEU B 1 6 ? 7.766 4.922 -1.313 1 98.75 6 LEU B O 1
ATOM 1530 N N . GLY B 1 7 ? 8.664 5.262 0.697 1 98 7 GLY B N 1
ATOM 1531 C CA . GLY B 1 7 ? 10.023 4.898 0.319 1 98 7 GLY B CA 1
ATOM 1532 C C . GLY B 1 7 ? 10.977 6.078 0.316 1 98 7 GLY B C 1
ATOM 1533 O O . GLY B 1 7 ? 12.195 5.898 0.363 1 98 7 GLY B O 1
ATOM 1534 N N . ASN B 1 8 ? 10.406 7.277 0.126 1 98.12 8 ASN B N 1
ATOM 1535 C CA . ASN B 1 8 ? 11.234 8.469 0.241 1 98.12 8 ASN B CA 1
ATOM 1536 C C . ASN B 1 8 ? 11.68 8.703 1.681 1 98.12 8 ASN B C 1
ATOM 1538 O O . ASN B 1 8 ? 10.859 8.719 2.598 1 98.12 8 ASN B O 1
ATOM 1542 N N . PRO B 1 9 ? 12.922 8.953 1.88 1 97.12 9 PRO B N 1
ATOM 1543 C CA . PRO B 1 9 ? 13.43 9.078 3.246 1 97.12 9 PRO B CA 1
ATOM 1544 C C . PRO B 1 9 ? 12.82 10.258 4 1 97.12 9 PRO B C 1
ATOM 1546 O O . PRO B 1 9 ? 12.742 10.234 5.23 1 97.12 9 PRO B O 1
ATOM 1549 N N . ALA B 1 10 ? 12.367 11.25 3.32 1 98.31 10 ALA B N 1
ATOM 1550 C CA . ALA B 1 10 ? 11.773 12.422 3.963 1 98.31 10 ALA B CA 1
ATOM 1551 C C . ALA B 1 10 ? 10.547 12.031 4.781 1 98.31 10 ALA B C 1
ATOM 1553 O O . ALA B 1 10 ? 10.219 12.688 5.773 1 98.31 10 ALA B O 1
ATOM 1554 N N . LEU B 1 11 ? 9.867 10.977 4.359 1 98.62 11 LEU B N 1
ATOM 1555 C CA . LEU B 1 11 ? 8.617 10.578 5.008 1 98.62 11 LEU B CA 1
ATOM 1556 C C . LEU B 1 11 ? 8.898 9.883 6.336 1 98.62 11 LEU B C 1
ATOM 1558 O O . LEU B 1 11 ? 7.98 9.68 7.137 1 98.62 11 LEU B O 1
ATOM 1562 N N . ARG B 1 12 ? 10.164 9.578 6.605 1 98.44 12 ARG B N 1
ATOM 1563 C CA . ARG B 1 12 ? 10.5 8.852 7.82 1 98.44 12 ARG B CA 1
ATOM 1564 C C . ARG B 1 12 ? 11.414 9.672 8.719 1 98.44 12 ARG B C 1
ATOM 1566 O O . ARG B 1 12 ? 11.781 9.227 9.812 1 98.44 12 ARG B O 1
ATOM 1573 N N . ARG B 1 13 ? 11.75 10.828 8.305 1 98.44 13 ARG B N 1
ATOM 1574 C CA . ARG B 1 13 ? 12.641 11.703 9.062 1 98.44 13 ARG B CA 1
ATOM 1575 C C . ARG B 1 13 ? 11.852 12.633 9.977 1 98.44 13 ARG B C 1
ATOM 1577 O O . ARG B 1 13 ? 10.828 13.195 9.57 1 98.44 13 ARG B O 1
ATOM 1584 N N . MET B 1 14 ? 12.336 12.812 11.18 1 98.75 14 MET B N 1
ATOM 1585 C CA . MET B 1 14 ? 11.75 13.797 12.078 1 98.75 14 MET B CA 1
ATOM 1586 C C . MET B 1 14 ? 11.977 15.211 11.57 1 98.75 14 MET B C 1
ATOM 1588 O O . MET B 1 14 ? 13.102 15.57 11.219 1 98.75 14 MET B O 1
ATOM 1592 N N . SER B 1 15 ? 10.945 15.977 11.523 1 98.88 15 SER B N 1
ATOM 1593 C CA . SER B 1 15 ? 11.031 17.344 11.008 1 98.88 15 SER B CA 1
ATOM 1594 C C . SER B 1 15 ? 11.578 18.297 12.062 1 98.88 15 SER B C 1
ATOM 1596 O O . SER B 1 15 ? 11.422 18.062 13.266 1 98.88 15 SER B O 1
ATOM 1598 N N . LYS B 1 16 ? 12.125 19.328 11.625 1 98.81 16 LYS B N 1
ATOM 1599 C CA . LYS B 1 16 ? 12.688 20.359 12.5 1 98.81 16 LYS B CA 1
ATOM 1600 C C . LYS B 1 16 ? 11.727 21.516 12.68 1 98.81 16 LYS B C 1
ATOM 1602 O O . LYS B 1 16 ? 10.984 21.875 11.758 1 98.81 16 LYS B O 1
ATOM 1607 N N . LYS B 1 17 ? 11.875 22.156 13.781 1 98.81 17 LYS B N 1
ATOM 1608 C CA . LYS B 1 17 ? 11.055 23.328 14.047 1 98.81 17 LYS B CA 1
ATOM 1609 C C . LYS B 1 17 ? 11.352 24.438 13.047 1 98.81 17 LYS B C 1
ATOM 1611 O O . LYS B 1 17 ? 12.484 24.578 12.578 1 98.81 17 LYS B O 1
ATOM 1616 N N . VAL B 1 18 ? 10.328 25.156 12.766 1 98.81 18 VAL B N 1
ATOM 1617 C CA . VAL B 1 18 ? 10.5 26.344 11.938 1 98.81 18 VAL B CA 1
ATOM 1618 C C . VAL B 1 18 ? 10.969 27.516 12.805 1 98.81 18 VAL B C 1
ATOM 1620 O O . VAL B 1 18 ? 10.25 27.953 13.711 1 98.81 18 VAL B O 1
ATOM 1623 N N . ALA B 1 19 ? 12.047 28.031 12.562 1 97.81 19 ALA B N 1
ATOM 1624 C CA . ALA B 1 19 ? 12.641 29.078 13.375 1 97.81 19 ALA B CA 1
ATOM 1625 C C . ALA B 1 19 ? 11.977 30.438 13.102 1 97.81 19 ALA B C 1
ATOM 1627 O O . ALA B 1 19 ? 11.57 31.141 14.023 1 97.81 19 ALA B O 1
ATOM 1628 N N . ASP B 1 20 ? 11.875 30.812 11.828 1 97.69 20 ASP B N 1
ATOM 1629 C CA . ASP B 1 20 ? 11.242 32.062 11.406 1 97.69 20 ASP B CA 1
ATOM 1630 C C . ASP B 1 20 ? 10.008 31.781 10.539 1 97.69 20 ASP B C 1
ATOM 1632 O O . ASP B 1 20 ? 10.125 31.641 9.32 1 97.69 20 ASP B O 1
ATOM 1636 N N . VAL B 1 21 ? 8.914 31.875 11.086 1 97.38 21 VAL B N 1
ATOM 1637 C CA . VAL B 1 21 ? 7.641 31.516 10.461 1 97.38 21 VAL B CA 1
ATOM 1638 C C . VAL B 1 21 ? 7.336 32.469 9.32 1 97.38 21 VAL B C 1
ATOM 1640 O O . VAL B 1 21 ? 6.641 32.125 8.367 1 97.38 21 VAL B O 1
ATOM 1643 N N . ARG B 1 22 ? 7.898 33.75 9.391 1 96.56 22 ARG B N 1
ATOM 1644 C CA . ARG B 1 22 ? 7.551 34.781 8.422 1 96.56 22 ARG B CA 1
ATOM 1645 C C . ARG B 1 22 ? 8.586 34.844 7.301 1 96.56 22 ARG B C 1
ATOM 1647 O O . ARG B 1 22 ? 8.508 35.719 6.43 1 96.56 22 ARG B O 1
ATOM 1654 N N . ALA B 1 23 ? 9.539 33.938 7.371 1 97.44 23 ALA B N 1
ATOM 1655 C CA . ALA B 1 23 ? 10.555 33.938 6.324 1 97.44 23 ALA B CA 1
ATOM 1656 C C . ALA B 1 23 ? 9.922 33.719 4.949 1 97.44 23 ALA B C 1
ATOM 1658 O O . ALA B 1 23 ? 9 32.906 4.805 1 97.44 23 ALA B O 1
ATOM 1659 N N . PRO B 1 24 ? 10.406 34.375 3.893 1 97.75 24 PRO B N 1
ATOM 1660 C CA . PRO B 1 24 ? 9.875 34.219 2.539 1 97.75 24 PRO B CA 1
ATOM 1661 C C . PRO B 1 24 ? 9.875 32.75 2.068 1 97.75 24 PRO B C 1
ATOM 1663 O O . PRO B 1 24 ? 8.969 32.344 1.346 1 97.75 24 PRO B O 1
ATOM 1666 N N . ALA B 1 25 ? 10.852 31.984 2.463 1 97.38 25 ALA B N 1
ATOM 1667 C CA . ALA B 1 25 ? 10.945 30.594 2.068 1 97.38 25 ALA B CA 1
ATOM 1668 C C . ALA B 1 25 ? 9.773 29.781 2.615 1 97.38 25 ALA B C 1
ATOM 1670 O O . ALA B 1 25 ? 9.297 28.844 1.971 1 97.38 25 ALA B O 1
ATOM 1671 N N . ILE B 1 26 ? 9.383 30.156 3.779 1 98.31 26 ILE B N 1
ATOM 1672 C CA . ILE B 1 26 ? 8.25 29.469 4.395 1 98.31 26 ILE B CA 1
ATOM 1673 C C . ILE B 1 26 ? 6.969 29.797 3.623 1 98.31 26 ILE B C 1
ATOM 1675 O O . ILE B 1 26 ? 6.176 28.906 3.322 1 98.31 26 ILE B O 1
ATOM 1679 N N . ALA B 1 27 ? 6.758 31.062 3.289 1 98.12 27 ALA B N 1
ATOM 1680 C CA . ALA B 1 27 ? 5.598 31.484 2.51 1 98.12 27 ALA B CA 1
ATOM 1681 C C . ALA B 1 27 ? 5.547 30.766 1.166 1 98.12 27 ALA B C 1
ATOM 1683 O O . ALA B 1 27 ? 4.48 30.344 0.722 1 98.12 27 ALA B O 1
ATOM 1684 N N . GLN B 1 28 ? 6.66 30.656 0.599 1 98 28 GLN B N 1
ATOM 1685 C CA . GLN B 1 28 ? 6.742 29.969 -0.689 1 98 28 GLN B CA 1
ATOM 1686 C C . GLN B 1 28 ? 6.387 28.5 -0.554 1 98 28 GLN B C 1
ATOM 1688 O O . GLN B 1 28 ? 5.668 27.938 -1.392 1 98 28 GLN B O 1
ATOM 1693 N N . LEU B 1 29 ? 6.918 27.859 0.444 1 98.06 29 LEU B N 1
ATOM 1694 C CA . LEU B 1 29 ? 6.621 26.453 0.665 1 98.06 29 LEU B CA 1
ATOM 1695 C C . LEU B 1 29 ? 5.133 26.25 0.94 1 98.06 29 LEU B C 1
ATOM 1697 O O . LEU B 1 29 ? 4.523 25.312 0.417 1 98.06 29 LEU B O 1
ATOM 1701 N N . LEU B 1 30 ? 4.562 27.156 1.714 1 98.25 30 LEU B N 1
ATOM 1702 C CA . LEU B 1 30 ? 3.135 27.062 1.997 1 98.25 30 LEU B CA 1
ATOM 1703 C C . LEU B 1 30 ? 2.316 27.203 0.717 1 98.25 30 LEU B C 1
ATOM 1705 O O . LEU B 1 30 ? 1.322 26.5 0.534 1 98.25 30 LEU B O 1
ATOM 1709 N N . THR B 1 31 ? 2.711 28.047 -0.129 1 97.94 31 THR B N 1
ATOM 1710 C CA . THR B 1 31 ? 2.045 28.234 -1.413 1 97.94 31 THR B CA 1
ATOM 1711 C C . THR B 1 31 ? 2.123 26.953 -2.25 1 97.94 31 THR B C 1
ATOM 1713 O O . THR B 1 31 ? 1.127 26.531 -2.832 1 97.94 31 THR B O 1
ATOM 1716 N N . ASN B 1 32 ? 3.285 26.344 -2.295 1 98 32 ASN B N 1
ATOM 1717 C CA . ASN B 1 32 ? 3.471 25.094 -3.025 1 98 32 ASN B CA 1
ATOM 1718 C C . ASN B 1 32 ? 2.633 23.969 -2.434 1 98 32 ASN B C 1
ATOM 1720 O O . ASN B 1 32 ? 2.031 23.188 -3.168 1 98 32 ASN B O 1
ATOM 1724 N N . MET B 1 33 ? 2.596 23.922 -1.161 1 98.38 33 MET B N 1
ATOM 1725 C CA . MET B 1 33 ? 1.808 22.906 -0.465 1 98.38 33 MET B CA 1
ATOM 1726 C C . MET B 1 33 ? 0.323 23.078 -0.775 1 98.38 33 MET B C 1
ATOM 1728 O O . MET B 1 33 ? -0.37 22.094 -1.035 1 98.38 33 MET B O 1
ATOM 1732 N N . GLU B 1 34 ? -0.131 24.266 -0.719 1 97.19 34 GLU B N 1
ATOM 1733 C CA . GLU B 1 34 ? -1.544 24.516 -0.988 1 97.19 34 GLU B CA 1
ATOM 1734 C C . GLU B 1 34 ? -1.909 24.125 -2.418 1 97.19 34 GLU B C 1
ATOM 1736 O O . GLU B 1 34 ? -2.961 23.531 -2.658 1 97.19 34 GLU B O 1
ATOM 1741 N N . ALA B 1 35 ? -1.062 24.516 -3.371 1 96.56 35 ALA B N 1
ATOM 1742 C CA . ALA B 1 35 ? -1.295 24.141 -4.762 1 96.56 35 ALA B CA 1
ATOM 1743 C C . ALA B 1 35 ? -1.412 22.625 -4.898 1 96.56 35 ALA B C 1
ATOM 1745 O O . ALA B 1 35 ? -2.309 22.125 -5.582 1 96.56 35 ALA B O 1
ATOM 1746 N N . GLN B 1 36 ? -0.557 21.922 -4.195 1 96.62 36 GLN B N 1
ATOM 1747 C CA . GLN B 1 36 ? -0.521 20.469 -4.285 1 96.62 36 GLN B CA 1
ATOM 1748 C C . GLN B 1 36 ? -1.763 19.844 -3.652 1 96.62 36 GLN B C 1
ATOM 1750 O O . GLN B 1 36 ? -2.4 18.969 -4.25 1 96.62 36 GLN B O 1
ATOM 1755 N N . VAL B 1 37 ? -2.143 20.234 -2.467 1 96.5 37 VAL B N 1
ATOM 1756 C CA . VAL B 1 37 ? -3.26 19.609 -1.762 1 96.5 37 VAL B CA 1
ATOM 1757 C C . VAL B 1 37 ? -4.566 19.922 -2.492 1 96.5 37 VAL B C 1
ATOM 1759 O O . VAL B 1 37 ? -5.465 19.078 -2.551 1 96.5 37 VAL B O 1
ATOM 1762 N N . ARG B 1 38 ? -4.652 21.094 -3.07 1 93.75 38 ARG B N 1
ATOM 1763 C CA . ARG B 1 38 ? -5.828 21.453 -3.854 1 93.75 38 ARG B CA 1
ATOM 1764 C C . ARG B 1 38 ? -5.949 20.578 -5.098 1 93.75 38 ARG B C 1
ATOM 1766 O O . ARG B 1 38 ? -7.043 20.109 -5.434 1 93.75 38 ARG B O 1
ATOM 1773 N N . GLN B 1 39 ? -4.855 20.406 -5.719 1 92.38 39 GLN B N 1
ATOM 1774 C CA . GLN B 1 39 ? -4.832 19.578 -6.922 1 92.38 39 GLN B CA 1
ATOM 1775 C C . GLN B 1 39 ? -5.328 18.172 -6.629 1 92.38 39 GLN B C 1
ATOM 1777 O O . GLN B 1 39 ? -5.984 17.547 -7.469 1 92.38 39 GLN B O 1
ATOM 1782 N N . GLU B 1 40 ? -5.105 17.688 -5.438 1 91 40 GLU B N 1
ATOM 1783 C CA . GLU B 1 40 ? -5.422 16.312 -5.066 1 91 40 GLU B CA 1
ATOM 1784 C C . GLU B 1 40 ? -6.746 16.234 -4.312 1 91 40 GLU B C 1
ATOM 1786 O O . GLU B 1 40 ? -7.137 15.164 -3.842 1 91 40 GLU B O 1
ATOM 1791 N N . ASP B 1 41 ? -7.332 17.391 -4.105 1 89.5 41 ASP B N 1
ATOM 1792 C CA . ASP B 1 41 ? -8.555 17.484 -3.312 1 89.5 41 ASP B CA 1
ATOM 1793 C C . ASP B 1 41 ? -8.359 16.859 -1.93 1 89.5 41 ASP B C 1
ATOM 1795 O O . ASP B 1 41 ? -9.227 16.125 -1.444 1 89.5 41 ASP B O 1
ATOM 1799 N N . GLY B 1 42 ? -7.227 17.125 -1.359 1 93.75 42 GLY B N 1
ATOM 1800 C CA . GLY B 1 42 ? -6.887 16.562 -0.061 1 93.75 42 GLY B CA 1
ATOM 1801 C C . GLY B 1 42 ? -7.406 17.391 1.1 1 93.75 42 GLY B C 1
ATOM 1802 O O . GLY B 1 42 ? -7.785 18.547 0.922 1 93.75 42 GLY B O 1
ATOM 1803 N N . VAL B 1 43 ? -7.383 16.828 2.262 1 96.19 43 VAL B N 1
ATOM 1804 C CA . VAL B 1 43 ? -7.879 17.516 3.441 1 96.19 43 VAL B CA 1
ATOM 1805 C C . VAL B 1 43 ? -6.707 18.078 4.242 1 96.19 43 VAL B C 1
ATOM 1807 O O . VAL B 1 43 ? -6.898 18.875 5.172 1 96.19 43 VAL B O 1
ATOM 1810 N N . GLY B 1 44 ? -5.492 17.719 3.889 1 98 44 GLY B N 1
ATOM 1811 C CA . GLY B 1 44 ? -4.258 18.188 4.492 1 98 44 GLY B CA 1
ATOM 1812 C C . GLY B 1 44 ? -3.018 17.734 3.75 1 98 44 GLY B C 1
ATOM 1813 O O . GLY B 1 44 ? -3.096 16.859 2.879 1 98 44 GLY B O 1
ATOM 1814 N N . ILE B 1 45 ? -1.913 18.281 4.094 1 98.75 45 ILE B N 1
ATOM 1815 C CA . ILE B 1 45 ? -0.619 17.938 3.518 1 98.75 45 ILE B CA 1
ATOM 1816 C C . ILE B 1 45 ? 0.502 18.469 4.406 1 98.75 45 ILE B C 1
ATOM 1818 O O . ILE B 1 45 ? 0.457 19.609 4.855 1 98.75 45 ILE B O 1
ATOM 1822 N N . ALA B 1 46 ? 1.441 17.656 4.684 1 98.88 46 ALA B N 1
ATOM 1823 C CA . ALA B 1 46 ? 2.572 18.031 5.523 1 98.88 46 ALA B CA 1
ATOM 1824 C C . ALA B 1 46 ? 3.807 18.344 4.68 1 98.88 46 ALA B C 1
ATOM 1826 O O . ALA B 1 46 ? 3.961 17.797 3.58 1 98.88 46 ALA B O 1
ATOM 1827 N N . ALA B 1 47 ? 4.684 19.125 5.18 1 98.88 47 ALA B N 1
ATOM 1828 C CA . ALA B 1 47 ? 5.883 19.562 4.477 1 98.88 47 ALA B CA 1
ATOM 1829 C C . ALA B 1 47 ? 6.742 18.391 4.047 1 98.88 47 ALA B C 1
ATOM 1831 O O . ALA B 1 47 ? 7.281 18.375 2.936 1 98.88 47 ALA B O 1
ATOM 1832 N N . PRO B 1 48 ? 6.871 17.312 4.91 1 98.81 48 PRO B N 1
ATOM 1833 C CA . PRO B 1 48 ? 7.68 16.172 4.477 1 98.81 48 PRO B CA 1
ATOM 1834 C C . PRO B 1 48 ? 7.145 15.523 3.205 1 98.81 48 PRO B C 1
ATOM 1836 O O . PRO B 1 48 ? 7.91 14.922 2.449 1 98.81 48 PRO B O 1
ATOM 1839 N N . GLN B 1 49 ? 5.848 15.688 2.943 1 98.81 49 GLN B N 1
ATOM 1840 C CA . GLN B 1 49 ? 5.262 15.078 1.752 1 98.81 49 GLN B CA 1
ATOM 1841 C C . GLN B 1 49 ? 5.738 15.789 0.485 1 98.81 49 GLN B C 1
ATOM 1843 O O . GLN B 1 49 ? 5.555 15.273 -0.622 1 98.81 49 GLN B O 1
ATOM 1848 N N . LEU B 1 50 ? 6.34 16.922 0.624 1 98.44 50 LEU B N 1
ATOM 1849 C CA . LEU B 1 50 ? 6.988 17.594 -0.493 1 98.44 50 LEU B CA 1
ATOM 1850 C C . LEU B 1 50 ? 8.508 17.547 -0.35 1 98.44 50 LEU B C 1
ATOM 1852 O O . LEU B 1 50 ? 9.219 18.344 -0.982 1 98.44 50 LEU B O 1
ATOM 1856 N N . GLY B 1 51 ? 9.008 16.797 0.581 1 98.12 51 GLY B N 1
ATOM 1857 C CA . GLY B 1 51 ? 10.438 16.578 0.724 1 98.12 51 GLY B CA 1
ATOM 1858 C C . GLY B 1 51 ? 11.094 17.562 1.667 1 98.12 51 GLY B C 1
ATOM 1859 O O . GLY B 1 51 ? 12.32 17.641 1.741 1 98.12 51 GLY B O 1
ATOM 1860 N N . HIS B 1 52 ? 10.305 18.359 2.355 1 98.44 52 HIS B N 1
ATOM 1861 C CA . HIS B 1 52 ? 10.844 19.344 3.291 1 98.44 52 HIS B CA 1
ATOM 1862 C C . HIS B 1 52 ? 10.562 18.953 4.734 1 98.44 52 HIS B C 1
ATOM 1864 O O . HIS B 1 52 ? 9.406 18.953 5.168 1 98.44 52 HIS B O 1
ATOM 1870 N N . ASN B 1 53 ? 11.609 18.703 5.473 1 98.69 53 ASN B N 1
ATOM 1871 C CA . ASN B 1 53 ? 11.414 18.266 6.848 1 98.69 53 ASN B CA 1
ATOM 1872 C C . ASN B 1 53 ? 11.352 19.438 7.812 1 98.69 53 ASN B C 1
ATOM 1874 O O . ASN B 1 53 ? 12.211 19.578 8.688 1 98.69 53 ASN B O 1
ATOM 1878 N N . LEU B 1 54 ? 10.328 20.172 7.699 1 98.88 54 LEU B N 1
ATOM 1879 C CA . LEU B 1 54 ? 9.961 21.281 8.586 1 98.88 54 LEU B CA 1
ATOM 1880 C C . LEU B 1 54 ? 8.648 20.984 9.305 1 98.88 54 LEU B C 1
ATOM 1882 O O . LEU B 1 54 ? 7.746 20.375 8.727 1 98.88 54 LEU B O 1
ATOM 1886 N N . ARG B 1 55 ? 8.5 21.406 10.508 1 98.94 55 ARG B N 1
ATOM 1887 C CA . ARG B 1 55 ? 7.32 21.109 11.312 1 98.94 55 ARG B CA 1
ATOM 1888 C C . ARG B 1 55 ? 6.156 22.031 10.953 1 98.94 55 ARG B C 1
ATOM 1890 O O . ARG B 1 55 ? 5.777 22.891 11.734 1 98.94 55 ARG B O 1
ATOM 1897 N N . MET B 1 56 ? 5.633 21.781 9.797 1 98.88 56 MET B N 1
ATOM 1898 C CA . MET B 1 56 ? 4.473 22.531 9.336 1 98.88 56 MET B CA 1
ATOM 1899 C C . MET B 1 56 ? 3.602 21.688 8.414 1 98.88 56 MET B C 1
ATOM 1901 O O . MET B 1 56 ? 4.102 20.797 7.727 1 98.88 56 MET B O 1
ATOM 1905 N N . PHE B 1 57 ? 2.332 21.938 8.406 1 98.94 57 PHE B N 1
ATOM 1906 C CA . PHE B 1 57 ? 1.39 21.312 7.488 1 98.94 57 PHE B CA 1
ATOM 1907 C C . PHE B 1 57 ? 0.204 22.234 7.219 1 98.94 57 PHE B C 1
ATOM 1909 O O . PHE B 1 57 ? 0.068 23.281 7.852 1 98.94 57 PHE B O 1
ATOM 1916 N N . LEU B 1 58 ? -0.516 21.922 6.176 1 98.75 58 LEU B N 1
ATOM 1917 C CA . LEU B 1 58 ? -1.818 22.516 5.898 1 98.75 58 LEU B CA 1
ATOM 1918 C C . LEU B 1 58 ? -2.943 21.547 6.234 1 98.75 58 LEU B C 1
ATOM 1920 O O . LEU B 1 58 ? -2.803 20.328 6.039 1 98.75 58 LEU B O 1
ATOM 1924 N N . MET B 1 59 ? -4.004 22.062 6.758 1 98.31 59 MET B N 1
ATOM 1925 C CA . MET B 1 59 ? -5.227 21.281 6.934 1 98.31 59 MET B CA 1
ATOM 1926 C C . MET B 1 59 ? -6.457 22.141 6.656 1 98.31 59 MET B C 1
ATOM 1928 O O . MET B 1 59 ? -6.371 23.375 6.609 1 98.31 59 MET B O 1
ATOM 1932 N N . LEU B 1 60 ? -7.543 21.516 6.531 1 96.44 60 LEU B N 1
ATOM 1933 C CA . LEU B 1 60 ? -8.781 22.25 6.309 1 96.44 60 LEU B CA 1
ATOM 1934 C C . LEU B 1 60 ? -9.062 23.203 7.469 1 96.44 60 LEU B C 1
ATOM 1936 O O . LEU B 1 60 ? -8.977 22.812 8.633 1 96.44 60 LEU B O 1
ATOM 1940 N N . LYS B 1 61 ? -9.359 24.453 7.273 1 93.12 61 LYS B N 1
ATOM 1941 C CA . LYS B 1 61 ? -9.633 25.5 8.266 1 93.12 61 LYS B CA 1
ATOM 1942 C C . LYS B 1 61 ? -10.961 25.25 8.969 1 93.12 61 LYS B C 1
ATOM 1944 O O . LYS B 1 61 ? -11.062 25.406 10.188 1 93.12 61 LYS B O 1
ATOM 1949 N N . ASP B 1 62 ? -11.969 24.828 8.375 1 87.94 62 ASP B N 1
ATOM 1950 C CA . ASP B 1 62 ? -13.305 24.578 8.922 1 87.94 62 ASP B CA 1
ATOM 1951 C C . ASP B 1 62 ? -13.836 23.219 8.477 1 87.94 62 ASP B C 1
ATOM 1953 O O . ASP B 1 62 ? -14.945 23.125 7.953 1 87.94 62 ASP B O 1
ATOM 1957 N N . ALA B 1 63 ? -13.008 22.297 8.805 1 88.75 63 ALA B N 1
ATOM 1958 C CA . ALA B 1 63 ? -13.453 20.938 8.469 1 88.75 63 ALA B CA 1
ATOM 1959 C C . ALA B 1 63 ? -14.695 20.562 9.273 1 88.75 63 ALA B C 1
ATOM 1961 O O . ALA B 1 63 ? -14.797 20.875 10.461 1 88.75 63 ALA B O 1
ATOM 1962 N N . PRO B 1 64 ? -15.641 19.891 8.609 1 88.44 64 PRO B N 1
ATOM 1963 C CA . PRO B 1 64 ? -16.797 19.391 9.367 1 88.44 64 PRO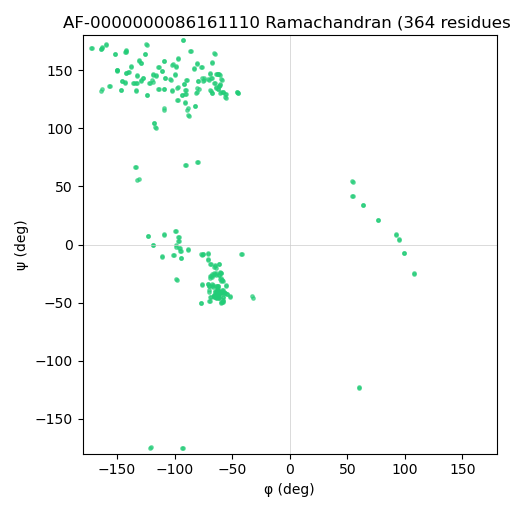 B CA 1
ATOM 1964 C C . PRO B 1 64 ? -16.406 18.312 10.375 1 88.44 64 PRO B C 1
ATOM 1966 O O . PRO B 1 64 ? -15.312 17.75 10.297 1 88.44 64 PRO B O 1
ATOM 1969 N N . LEU B 1 65 ? -17.297 18.047 11.281 1 86.81 65 LEU B N 1
ATOM 1970 C CA . LEU B 1 65 ? -17.031 17.062 12.312 1 86.81 65 LEU B CA 1
ATOM 1971 C C . LEU B 1 65 ? -16.969 15.656 11.711 1 86.81 65 LEU B C 1
ATOM 1973 O O . LEU B 1 65 ? -16.328 14.766 12.266 1 86.81 65 LEU B O 1
ATOM 1977 N N . SER B 1 66 ? -17.703 15.492 10.578 1 87.81 66 SER B N 1
ATOM 1978 C CA . SER B 1 66 ? -17.672 14.219 9.867 1 87.81 66 SER B CA 1
ATOM 1979 C C . SER B 1 66 ? -17.203 14.398 8.43 1 87.81 66 SER B C 1
ATOM 1981 O O . SER B 1 66 ? -17.594 15.367 7.762 1 87.81 66 SER B O 1
ATOM 1983 N N . ASP B 1 67 ? -16.375 13.445 8 1 85.81 67 ASP B N 1
ATOM 1984 C CA . ASP B 1 67 ? -15.914 13.516 6.621 1 85.81 67 ASP B CA 1
ATOM 1985 C C . ASP B 1 67 ? -17.078 13.328 5.641 1 85.81 67 ASP B C 1
ATOM 1987 O O . ASP B 1 67 ? -16.969 13.703 4.473 1 85.81 67 ASP B O 1
ATOM 1991 N N . ASP B 1 68 ? -18.156 12.797 6.113 1 83.94 68 ASP B N 1
ATOM 1992 C CA . ASP B 1 68 ? -19.344 12.641 5.285 1 83.94 68 ASP B CA 1
ATOM 1993 C C . ASP B 1 68 ? -19.922 13.992 4.891 1 83.94 68 ASP B C 1
ATOM 1995 O O . ASP B 1 68 ? -20.688 14.094 3.938 1 83.94 68 ASP B O 1
ATOM 1999 N N . ASP B 1 69 ? -19.531 15.008 5.66 1 84.5 69 ASP B N 1
ATOM 2000 C CA . ASP B 1 69 ? -20.109 16.328 5.473 1 84.5 69 ASP B CA 1
ATOM 2001 C C . ASP B 1 69 ? -19.188 17.219 4.648 1 84.5 69 ASP B C 1
ATOM 2003 O O . ASP B 1 69 ? -19.406 18.438 4.547 1 84.5 69 ASP B O 1
ATOM 2007 N N . LEU B 1 70 ? -18.188 16.609 4.062 1 84.44 70 LEU B N 1
ATOM 2008 C CA . LEU B 1 70 ? -17.312 17.375 3.172 1 84.44 70 LEU B CA 1
ATOM 2009 C C . LEU B 1 70 ? -18.031 17.734 1.88 1 84.44 70 LEU B C 1
ATOM 2011 O O . LEU B 1 70 ? -18.875 16.969 1.396 1 84.44 70 LEU B O 1
ATOM 2015 N N . PRO B 1 71 ? -17.719 18.969 1.431 1 74.56 71 PRO B N 1
ATOM 2016 C CA . PRO B 1 71 ? -18.375 19.344 0.176 1 74.56 71 PRO B CA 1
ATOM 2017 C C . PRO B 1 71 ? -18 18.422 -0.982 1 74.56 71 PRO B C 1
ATOM 2019 O O . PRO B 1 71 ? -16.891 17.875 -1.018 1 74.56 71 PRO B O 1
ATOM 2022 N N . HIS B 1 72 ? -18.953 18.047 -1.756 1 65.69 72 HIS B N 1
ATOM 2023 C CA . HIS B 1 72 ? -18.734 17.234 -2.943 1 65.69 72 HIS B CA 1
ATOM 2024 C C . HIS B 1 72 ? -18.328 18.094 -4.137 1 65.69 72 HIS B C 1
ATOM 2026 O O . HIS B 1 72 ? -18.516 19.312 -4.121 1 65.69 72 HIS B O 1
ATOM 2032 N N . GLU B 1 73 ? -17.516 17.453 -5.109 1 58.56 73 GLU B N 1
ATOM 2033 C CA . GLU B 1 73 ? -17 18.094 -6.312 1 58.56 73 GLU B CA 1
ATOM 2034 C C . GLU B 1 73 ? -17.969 19.141 -6.848 1 58.56 73 GLU B C 1
ATOM 2036 O O . GLU B 1 73 ? -17.562 20.188 -7.332 1 58.56 73 GLU B O 1
ATOM 2041 N N . ASP B 1 74 ? -19.141 18.766 -6.863 1 55.78 74 ASP B N 1
ATOM 2042 C CA . ASP B 1 74 ? -20.125 19.609 -7.512 1 55.78 74 ASP B CA 1
ATOM 2043 C C . ASP B 1 74 ? -20.391 20.875 -6.684 1 55.78 74 ASP B C 1
ATOM 2045 O O . ASP B 1 74 ? -21.062 21.797 -7.148 1 55.78 74 ASP B O 1
ATOM 2049 N N . ASP B 1 75 ? -19.781 20.812 -5.473 1 56.94 75 ASP B N 1
ATOM 2050 C CA . ASP B 1 75 ? -20.125 21.953 -4.633 1 56.94 75 ASP B CA 1
ATOM 2051 C C . ASP B 1 75 ? -19.172 23.109 -4.859 1 56.94 75 ASP B C 1
ATOM 2053 O O . ASP B 1 75 ? -17.984 22.906 -5.137 1 56.94 75 ASP B O 1
ATOM 2057 N N . THR B 1 76 ? -19.672 24.219 -5.328 1 56.88 76 THR B N 1
ATOM 2058 C CA . THR B 1 76 ? -18.984 25.484 -5.566 1 56.88 76 THR B CA 1
ATOM 2059 C C . THR B 1 76 ? -18.047 25.812 -4.406 1 56.88 76 THR B C 1
ATOM 2061 O O . THR B 1 76 ? -17.266 26.766 -4.477 1 56.88 76 THR B O 1
ATOM 2064 N N . VAL B 1 77 ? -18.172 24.984 -3.346 1 61.28 77 VAL B N 1
ATOM 2065 C CA . VAL B 1 77 ? -17.406 25.375 -2.168 1 61.28 77 VAL B CA 1
ATOM 2066 C C . VAL B 1 77 ? -16 24.781 -2.246 1 61.28 77 VAL B C 1
ATOM 2068 O O . VAL B 1 77 ? -15.844 23.562 -2.377 1 61.28 77 VAL B O 1
ATOM 2071 N N . ARG B 1 78 ? -15.109 25.688 -2.424 1 75.88 78 ARG B N 1
ATOM 2072 C CA . ARG B 1 78 ? -13.688 25.344 -2.449 1 75.88 78 ARG B CA 1
ATOM 2073 C C . ARG B 1 78 ? -13.141 25.188 -1.035 1 75.88 78 ARG B C 1
ATOM 2075 O O . ARG B 1 78 ? -13.5 25.938 -0.133 1 75.88 78 ARG B O 1
ATOM 2082 N N . PHE B 1 79 ? -12.367 24.141 -0.782 1 84.94 79 PHE B N 1
ATOM 2083 C CA . PHE B 1 79 ? -11.672 23.906 0.478 1 84.94 79 PHE B CA 1
ATOM 2084 C C . PHE B 1 79 ? -10.781 25.094 0.834 1 84.94 79 PHE B C 1
ATOM 2086 O O . PHE B 1 79 ? -10.102 25.641 -0.031 1 84.94 79 PHE B O 1
ATOM 2093 N N . GLU B 1 80 ? -10.984 25.594 2.039 1 92.62 80 GLU B N 1
ATOM 2094 C CA . GLU B 1 80 ? -10.023 26.531 2.59 1 92.62 80 GLU B CA 1
ATOM 2095 C C . GLU B 1 80 ? -9.047 25.844 3.533 1 92.62 80 GLU B C 1
ATOM 2097 O O . GLU B 1 80 ? -9.445 25.016 4.352 1 92.62 80 GLU B O 1
ATOM 2102 N N . TYR B 1 81 ? -7.789 26.188 3.336 1 97.19 81 TYR B N 1
ATOM 2103 C CA . TYR B 1 81 ? -6.754 25.562 4.152 1 97.19 81 TYR B CA 1
ATOM 2104 C C . TYR B 1 81 ? -6.141 26.562 5.121 1 97.19 81 TYR B C 1
ATOM 2106 O O . TYR B 1 81 ? -6.102 27.766 4.84 1 97.19 81 TYR B O 1
ATOM 2114 N N . GLN B 1 82 ? -5.711 26.094 6.242 1 98.06 82 GLN B N 1
ATOM 2115 C CA . GLN B 1 82 ? -4.926 26.906 7.172 1 98.06 82 GLN B CA 1
ATOM 2116 C C . GLN B 1 82 ? -3.539 26.297 7.383 1 98.06 82 GLN B C 1
ATOM 2118 O O . GLN B 1 82 ? -3.385 25.078 7.391 1 98.06 82 GLN B O 1
ATOM 2123 N N . ALA B 1 83 ? -2.584 27.188 7.578 1 98.81 83 ALA B N 1
ATOM 2124 C CA . ALA B 1 83 ? -1.229 26.766 7.914 1 98.81 83 ALA B CA 1
ATOM 2125 C C . ALA B 1 83 ? -1.108 26.438 9.398 1 98.81 83 ALA B C 1
ATOM 2127 O O . ALA B 1 83 ? -1.602 27.188 10.25 1 98.81 83 ALA B O 1
ATOM 2128 N N . VAL B 1 84 ? -0.551 25.312 9.734 1 98.94 84 VAL B N 1
ATOM 2129 C CA . VAL B 1 84 ? -0.26 24.859 11.094 1 98.94 84 VAL B CA 1
ATOM 2130 C C . VAL B 1 84 ? 1.245 24.672 11.258 1 98.94 84 VAL B C 1
ATOM 2132 O O . VAL B 1 84 ? 1.808 23.688 10.766 1 98.94 84 VAL B O 1
ATOM 2135 N N . ILE B 1 85 ? 1.871 25.594 11.938 1 98.94 85 ILE B N 1
ATOM 2136 C CA . ILE B 1 85 ? 3.326 25.625 12.039 1 98.94 85 ILE B CA 1
ATOM 2137 C C . ILE B 1 85 ? 3.742 25.375 13.492 1 98.94 85 ILE B C 1
ATOM 2139 O O . ILE B 1 85 ? 3.162 25.953 14.414 1 98.94 85 ILE B O 1
ATOM 2143 N N . ASN B 1 86 ? 4.707 24.516 13.711 1 98.94 86 ASN B N 1
ATOM 2144 C CA . ASN B 1 86 ? 5.223 24.109 15.016 1 98.94 86 ASN B CA 1
ATOM 2145 C C . ASN B 1 86 ? 4.109 23.609 15.93 1 98.94 86 ASN B C 1
ATOM 2147 O O . ASN B 1 86 ? 3.988 24.047 17.078 1 98.94 86 ASN B O 1
ATOM 2151 N N . PRO B 1 87 ? 3.367 22.625 15.422 1 98.94 87 PRO B N 1
ATOM 2152 C CA . PRO B 1 87 ? 2.203 22.156 16.172 1 98.94 87 PRO B CA 1
ATOM 2153 C C . PRO B 1 87 ? 2.584 21.25 17.328 1 98.94 87 PRO B C 1
ATOM 2155 O O . PRO B 1 87 ? 3.58 20.516 17.25 1 98.94 87 PRO B O 1
ATOM 2158 N N . GLU B 1 88 ? 1.741 21.281 18.25 1 98.75 88 GLU B N 1
ATOM 2159 C CA . GLU B 1 88 ? 1.83 20.375 19.406 1 98.75 88 GLU B CA 1
ATOM 2160 C C . GLU B 1 88 ? 0.444 19.969 19.891 1 98.75 88 GLU B C 1
ATOM 2162 O O . GLU B 1 88 ? -0.484 20.781 19.891 1 98.75 88 GLU B O 1
ATOM 2167 N N . ILE B 1 89 ? 0.331 18.75 20.25 1 98.88 89 ILE B N 1
ATOM 2168 C CA . ILE B 1 89 ? -0.835 18.328 21.016 1 98.88 89 ILE B CA 1
ATOM 2169 C C . ILE B 1 89 ? -0.552 18.453 22.516 1 98.88 89 ILE B C 1
ATOM 2171 O O . ILE B 1 89 ? 0.354 17.812 23.031 1 98.88 89 ILE B O 1
ATOM 2175 N N . VAL B 1 90 ? -1.343 19.188 23.125 1 98.56 90 VAL B N 1
ATOM 2176 C CA . VAL B 1 90 ? -1.072 19.5 24.531 1 98.56 90 VAL B CA 1
ATOM 2177 C C . VAL B 1 90 ? -1.904 18.578 25.422 1 98.56 90 VAL B C 1
ATOM 2179 O O . VAL B 1 90 ? -1.546 18.344 26.578 1 98.56 90 VAL B O 1
ATOM 2182 N N . GLU B 1 91 ? -3.051 18.172 24.953 1 98.62 91 GLU B N 1
ATOM 2183 C CA . GLU B 1 91 ? -3.916 17.219 25.641 1 98.62 91 GLU B CA 1
ATOM 2184 C C . GLU B 1 91 ? -4.594 16.266 24.672 1 98.62 91 GLU B C 1
ATOM 2186 O O . GLU B 1 91 ? -4.914 16.656 23.547 1 98.62 91 GLU B O 1
ATOM 2191 N N . THR B 1 92 ? -4.805 15.102 25.109 1 98.62 92 THR B N 1
ATOM 2192 C CA . THR B 1 92 ? -5.449 14.07 24.297 1 98.62 92 THR B CA 1
ATOM 2193 C C . THR B 1 92 ? -6.539 13.359 25.109 1 98.62 92 THR B C 1
ATOM 2195 O O . THR B 1 92 ? -6.332 13.016 26.266 1 98.62 92 THR B O 1
ATOM 2198 N N . SER B 1 93 ? -7.676 13.195 24.562 1 98.69 93 SER B N 1
ATOM 2199 C CA . SER B 1 93 ? -8.75 12.469 25.234 1 98.69 93 SER B CA 1
ATOM 2200 C C . SER B 1 93 ? -8.414 10.992 25.375 1 98.69 93 SER B C 1
ATOM 2202 O O . SER B 1 93 ? -7.641 10.445 24.594 1 98.69 93 SER B O 1
ATOM 2204 N N . LYS B 1 94 ? -9.023 10.398 26.312 1 98.12 94 LYS B N 1
ATOM 2205 C CA . LYS B 1 94 ? -8.953 8.945 26.438 1 98.12 94 LYS B CA 1
ATOM 2206 C C . LYS B 1 94 ? -9.836 8.258 25.406 1 98.12 94 LYS B C 1
ATOM 2208 O O . LYS B 1 94 ? -9.5 7.18 24.922 1 98.12 94 LYS B O 1
ATOM 2213 N N . ALA B 1 95 ? -10.914 8.922 25.141 1 98 95 ALA B N 1
ATOM 2214 C CA . ALA B 1 95 ? -11.805 8.383 24.109 1 98 95 ALA B CA 1
ATOM 2215 C C . ALA B 1 95 ? -11.125 8.359 22.75 1 98 95 ALA B C 1
ATOM 2217 O O . ALA B 1 95 ? -10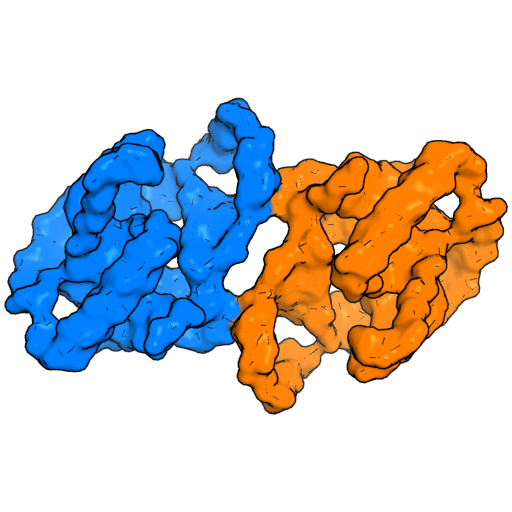.461 9.32 22.359 1 98 95 ALA B O 1
ATOM 2218 N N . THR B 1 96 ? -11.289 7.238 22.062 1 98.44 96 THR B N 1
ATOM 2219 C CA . THR B 1 96 ? -10.719 7.082 20.734 1 98.44 96 THR B CA 1
ATOM 2220 C C . THR B 1 96 ? -11.797 6.684 19.734 1 98.44 96 THR B C 1
ATOM 2222 O O . THR B 1 96 ? -12.914 6.328 20.125 1 98.44 96 THR B O 1
ATOM 2225 N N . MET B 1 97 ? -11.445 6.852 18.484 1 96.88 97 MET B N 1
ATOM 2226 C CA . MET B 1 97 ? -12.344 6.449 17.422 1 96.88 97 MET B CA 1
ATOM 2227 C C . MET B 1 97 ? -11.57 5.871 16.234 1 96.88 97 MET B C 1
ATOM 2229 O O . MET B 1 97 ? -10.508 6.391 15.875 1 96.88 97 MET B O 1
ATOM 2233 N N . LYS B 1 98 ? -12.148 4.812 15.703 1 98.06 98 LYS B N 1
ATOM 2234 C CA . LYS B 1 98 ? -11.602 4.215 14.492 1 98.06 98 LYS B CA 1
ATOM 2235 C C . LYS B 1 98 ? -12.203 4.848 13.242 1 98.06 98 LYS B C 1
ATOM 2237 O O . LYS B 1 98 ? -13.398 5.148 13.203 1 98.06 98 LYS B O 1
ATOM 2242 N N . ASP B 1 99 ? -11.406 5.016 12.281 1 98.06 99 ASP B N 1
ATOM 2243 C CA . ASP B 1 99 ? -11.867 5.414 10.961 1 98.06 99 ASP B CA 1
ATOM 2244 C C . ASP B 1 99 ? -10.805 5.145 9.898 1 98.06 99 ASP B C 1
ATOM 2246 O O . ASP B 1 99 ? -9.664 4.824 10.227 1 98.06 99 ASP B O 1
ATOM 2250 N N . PHE B 1 100 ? -11.188 5.266 8.656 1 98.06 100 PHE B N 1
ATOM 2251 C CA . PHE B 1 100 ? -10.266 5.039 7.555 1 98.06 100 PHE B CA 1
ATOM 2252 C C . PHE B 1 100 ? -9.375 6.258 7.336 1 98.06 100 PHE B C 1
ATOM 2254 O O . PHE B 1 100 ? -9.836 7.395 7.441 1 98.06 100 PHE B O 1
ATOM 2261 N N . GLU B 1 101 ? -8.188 6.012 7.062 1 98.44 101 GLU B N 1
ATOM 2262 C CA . GLU B 1 101 ? -7.246 7.035 6.617 1 98.44 101 GLU B CA 1
ATOM 2263 C C . GLU B 1 101 ? -6.555 6.621 5.32 1 98.44 101 GLU B C 1
ATOM 2265 O O . GLU B 1 101 ? -6.316 5.438 5.09 1 98.44 101 GLU B O 1
ATOM 2270 N N . GLY B 1 102 ? -6.312 7.535 4.484 1 98 102 GLY B N 1
ATOM 2271 C CA . GLY B 1 102 ? -5.395 7.484 3.355 1 98 102 GLY B CA 1
ATOM 2272 C C . GLY B 1 102 ? -4.312 8.547 3.418 1 98 102 GLY B C 1
ATOM 2273 O O . GLY B 1 102 ? -4.148 9.211 4.441 1 98 102 GLY B O 1
ATOM 2274 N N . CYS B 1 103 ? -3.568 8.594 2.418 1 98.31 103 CYS B N 1
ATOM 2275 C CA . CYS B 1 103 ? -2.465 9.555 2.393 1 98.31 103 CYS B CA 1
ATOM 2276 C C . CYS B 1 103 ? -2.061 9.883 0.961 1 98.31 103 CYS B C 1
ATOM 2278 O O . CYS B 1 103 ? -1.942 8.984 0.123 1 98.31 103 CYS B O 1
ATOM 2280 N N . LEU B 1 104 ? -1.845 11.125 0.714 1 98 104 LEU B N 1
ATOM 2281 C CA . LEU B 1 104 ? -1.419 11.562 -0.612 1 98 104 LEU B CA 1
ATOM 2282 C C . LEU B 1 104 ? -0.08 10.938 -0.985 1 98 104 LEU B C 1
ATOM 2284 O O . LEU B 1 104 ? 0.216 10.75 -2.168 1 98 104 LEU B O 1
ATOM 2288 N N . SER B 1 105 ? 0.753 10.586 0.001 1 98.62 105 SER B N 1
ATOM 2289 C CA . SER B 1 105 ? 2.064 9.984 -0.226 1 98.62 105 SER B CA 1
ATOM 2290 C C . SER B 1 105 ? 1.97 8.469 -0.326 1 98.62 105 SER B C 1
ATOM 2292 O O . SER B 1 105 ? 2.973 7.793 -0.567 1 98.62 105 SER B O 1
ATOM 2294 N N . ILE B 1 106 ? 0.86 7.922 -0.125 1 98.38 106 ILE B N 1
ATOM 2295 C CA . ILE B 1 106 ? 0.562 6.5 -0.258 1 98.38 106 ILE B CA 1
ATOM 2296 C C . ILE B 1 106 ? -0.739 6.316 -1.036 1 98.38 106 ILE B C 1
ATOM 2298 O O . ILE B 1 106 ? -1.725 5.805 -0.498 1 98.38 106 ILE B O 1
ATOM 2302 N N . PRO B 1 107 ? -0.718 6.672 -2.291 1 98 107 PRO B N 1
ATOM 2303 C CA . PRO B 1 107 ? -1.962 6.684 -3.064 1 98 107 PRO B CA 1
ATOM 2304 C C . PRO B 1 107 ? -2.51 5.281 -3.322 1 98 107 PRO B C 1
ATOM 2306 O O . PRO B 1 107 ? -1.741 4.32 -3.418 1 98 107 PRO B O 1
ATOM 2309 N N . GLY B 1 108 ? -3.787 5.199 -3.371 1 98.12 108 GLY B N 1
ATOM 2310 C CA . GLY B 1 108 ? -4.457 4.004 -3.859 1 98.12 108 GLY B CA 1
ATOM 2311 C C . GLY B 1 108 ? -4.941 3.096 -2.746 1 98.12 108 GLY B C 1
ATOM 2312 O O . GLY B 1 108 ? -5.641 2.113 -3.002 1 98.12 108 GLY B O 1
ATOM 2313 N N . TYR B 1 109 ? -4.562 3.438 -1.536 1 98.62 109 TYR B N 1
ATOM 2314 C CA . TYR B 1 109 ? -4.902 2.555 -0.428 1 98.62 109 TYR B CA 1
ATOM 2315 C C . TYR B 1 109 ? -5.379 3.352 0.781 1 98.62 109 TYR B C 1
ATOM 2317 O O . TYR B 1 109 ? -5.035 4.527 0.93 1 98.62 109 TYR B O 1
ATOM 2325 N N . MET B 1 110 ? -6.164 2.746 1.59 1 98.38 110 MET B N 1
ATOM 2326 C CA . MET B 1 110 ? -6.574 3.268 2.891 1 98.38 110 MET B CA 1
ATOM 2327 C C . MET B 1 110 ? -6.68 2.145 3.918 1 98.38 110 MET B C 1
ATOM 2329 O O . MET B 1 110 ? -6.605 0.966 3.564 1 98.38 110 MET B O 1
ATOM 2333 N N . GLY B 1 111 ? -6.758 2.451 5.129 1 98.5 111 GLY B N 1
ATOM 2334 C CA . GLY B 1 111 ? -6.914 1.502 6.219 1 98.5 111 GLY B CA 1
ATOM 2335 C C . GLY B 1 111 ? -7.457 2.133 7.488 1 98.5 111 GLY B C 1
ATOM 2336 O O . GLY B 1 111 ? -7.566 3.357 7.578 1 98.5 111 GLY B O 1
ATOM 2337 N N . VAL B 1 112 ? -7.762 1.297 8.438 1 98.81 112 VAL B N 1
ATOM 2338 C CA . VAL B 1 112 ? -8.406 1.767 9.656 1 98.81 112 VAL B CA 1
ATOM 2339 C C . VAL B 1 112 ? -7.344 2.131 10.695 1 98.81 112 VAL B C 1
ATOM 2341 O O . VAL B 1 112 ? -6.453 1.328 10.992 1 98.81 112 VAL B O 1
ATOM 2344 N N . VAL B 1 113 ? -7.473 3.264 11.219 1 98.81 113 VAL B N 1
ATOM 2345 C CA . VAL B 1 113 ? -6.574 3.779 12.242 1 98.81 113 VAL B CA 1
ATOM 2346 C C . VAL B 1 113 ? -7.383 4.293 13.43 1 98.81 113 VAL B C 1
ATOM 2348 O O . VAL B 1 113 ? -8.43 4.918 13.25 1 98.81 113 VAL B O 1
ATOM 2351 N N . ARG B 1 114 ? -6.898 4.066 14.594 1 98.62 114 ARG B N 1
ATOM 2352 C CA . ARG B 1 114 ? -7.488 4.609 15.812 1 98.62 114 ARG B CA 1
ATOM 2353 C C . ARG B 1 114 ? -6.824 5.926 16.203 1 98.62 114 ARG B C 1
ATOM 2355 O O . ARG B 1 114 ? -5.594 6.012 16.25 1 98.62 114 ARG B O 1
ATOM 2362 N N . ARG B 1 115 ? -7.664 6.898 16.422 1 98.69 115 ARG B N 1
ATOM 2363 C CA . ARG B 1 115 ? -7.191 8.211 16.859 1 98.69 115 ARG B CA 1
ATOM 2364 C C . ARG B 1 115 ? -7.953 8.688 18.094 1 98.69 115 ARG B C 1
ATOM 2366 O O . ARG B 1 115 ? -9.078 8.242 18.344 1 98.69 115 ARG B O 1
ATOM 2373 N N . ALA B 1 116 ? -7.281 9.602 18.844 1 98.75 116 ALA B N 1
ATOM 2374 C CA . ALA B 1 116 ? -8.016 10.297 19.906 1 98.75 116 ALA B CA 1
ATOM 2375 C C . ALA B 1 116 ? -9.18 11.094 19.328 1 98.75 116 ALA B C 1
ATOM 2377 O O . ALA B 1 116 ? -9.039 11.742 18.297 1 98.75 116 ALA B O 1
ATOM 2378 N N . ARG B 1 117 ? -10.305 11.047 20 1 98.38 117 ARG B N 1
ATOM 2379 C CA . ARG B 1 117 ? -11.5 11.734 19.516 1 98.38 117 ARG B CA 1
ATOM 2380 C C . ARG B 1 117 ? -11.352 13.25 19.656 1 98.38 117 ARG B C 1
ATOM 2382 O O . ARG B 1 117 ? -11.906 14 18.859 1 98.38 117 ARG B O 1
ATOM 2389 N N . GLU B 1 118 ? -10.68 13.578 20.688 1 98.69 118 GLU B N 1
ATOM 2390 C CA . GLU B 1 118 ? -10.5 14.992 21 1 98.69 118 GLU B CA 1
ATOM 2391 C C . GLU B 1 118 ? -9.062 15.297 21.391 1 98.69 118 GLU B C 1
ATOM 2393 O O . GLU B 1 118 ? -8.445 14.547 22.156 1 98.69 118 GLU B O 1
ATOM 2398 N N . ILE B 1 119 ? -8.578 16.391 20.906 1 98.88 119 ILE B N 1
ATOM 2399 C CA . ILE B 1 119 ? -7.238 16.844 21.281 1 98.88 119 ILE B CA 1
ATOM 2400 C C . ILE B 1 119 ? -7.242 18.359 21.484 1 98.88 119 ILE B C 1
ATOM 2402 O O . ILE B 1 119 ? -7.98 19.078 20.797 1 98.88 119 ILE B O 1
ATOM 2406 N N . ARG B 1 120 ? -6.457 18.828 22.328 1 98.88 120 ARG B N 1
ATOM 2407 C CA . ARG B 1 120 ? -6.113 20.234 22.438 1 98.88 120 ARG B CA 1
ATOM 2408 C C . ARG B 1 120 ? -4.746 20.516 21.828 1 98.88 120 ARG B C 1
ATOM 2410 O O . ARG B 1 120 ? -3.773 19.812 22.109 1 98.88 120 ARG B O 1
ATOM 2417 N N . VAL B 1 121 ? -4.73 21.547 21.031 1 98.88 121 VAL B N 1
ATOM 2418 C CA . VAL B 1 121 ? -3.512 21.734 20.25 1 98.88 121 VAL B CA 1
ATOM 2419 C C . VAL B 1 121 ? -3.039 23.188 20.375 1 98.88 121 VAL B C 1
ATOM 2421 O O . VAL B 1 121 ? -3.818 24.062 20.75 1 98.88 121 VAL B O 1
ATOM 2424 N N . GLN B 1 122 ? -1.821 23.375 20.125 1 98.81 122 GLN B N 1
ATOM 2425 C CA . GLN B 1 122 ? -1.175 24.688 19.984 1 98.81 122 GLN B CA 1
ATOM 2426 C C . GLN B 1 122 ? -0.297 24.734 18.75 1 98.81 122 GLN B C 1
ATOM 2428 O O . GLN B 1 122 ? 0.395 23.766 18.422 1 98.81 122 GLN B O 1
ATOM 2433 N N . PHE B 1 123 ? -0.343 25.891 18.031 1 98.88 123 PHE B N 1
ATOM 2434 C CA . PHE B 1 123 ? 0.488 26.047 16.844 1 98.88 123 PHE B CA 1
ATOM 2435 C C . PHE B 1 123 ? 0.583 27.5 16.438 1 98.88 123 PHE B C 1
ATOM 2437 O O . PHE B 1 123 ? -0.117 28.359 16.984 1 98.88 123 PHE B O 1
ATOM 2444 N N . ASN B 1 124 ? 1.489 27.812 15.539 1 98.75 124 ASN B N 1
ATOM 2445 C CA . ASN B 1 124 ? 1.585 29.125 14.914 1 98.75 124 ASN B CA 1
ATOM 2446 C C . ASN B 1 124 ? 0.94 29.125 13.531 1 98.75 124 ASN B C 1
ATOM 2448 O O . ASN B 1 124 ? 0.95 28.125 12.828 1 98.75 124 ASN B O 1
ATOM 2452 N N . ASP B 1 125 ? 0.354 30.297 13.18 1 98.31 125 ASP B N 1
ATOM 2453 C CA . ASP B 1 125 ? -0.086 30.453 11.797 1 98.31 125 ASP B CA 1
ATOM 2454 C C . ASP B 1 125 ? 0.994 31.125 10.953 1 98.31 125 ASP B C 1
ATOM 2456 O O . ASP B 1 125 ? 2.121 31.312 11.414 1 98.31 125 ASP B O 1
ATOM 2460 N N . ALA B 1 126 ? 0.681 31.422 9.695 1 97.31 126 ALA B N 1
ATOM 2461 C CA . ALA B 1 126 ? 1.661 31.922 8.734 1 97.31 126 ALA B CA 1
ATOM 2462 C C . ALA B 1 126 ? 2.111 33.344 9.102 1 97.31 126 ALA B C 1
ATOM 2464 O O . ALA B 1 126 ? 3.129 33.812 8.602 1 97.31 126 ALA B O 1
ATOM 2465 N N . GLU B 1 127 ? 1.351 33.969 9.938 1 97 127 GLU B N 1
ATOM 2466 C CA . GLU B 1 127 ? 1.686 35.312 10.367 1 97 127 GLU B CA 1
ATOM 2467 C C . GLU B 1 127 ? 2.453 35.312 11.688 1 97 127 GLU B C 1
ATOM 2469 O O . GLU B 1 127 ? 2.869 36.375 12.18 1 97 127 GLU B O 1
ATOM 2474 N N . GLY B 1 128 ? 2.6 34.156 12.281 1 97.06 128 GLY B N 1
ATOM 2475 C CA . GLY B 1 128 ? 3.365 34 13.508 1 97.06 128 GLY B CA 1
ATOM 2476 C C . GLY B 1 128 ? 2.502 34.062 14.758 1 97.06 128 GLY B C 1
ATOM 2477 O O . GLY B 1 128 ? 3.016 33.969 15.875 1 97.06 128 GLY B O 1
ATOM 2478 N N . ARG B 1 129 ? 1.185 34.156 14.578 1 97.94 129 ARG B N 1
ATOM 2479 C CA . ARG B 1 129 ? 0.282 34.125 15.719 1 97.94 129 ARG B CA 1
ATOM 2480 C C . ARG B 1 129 ? 0.136 32.75 16.297 1 97.94 129 ARG B C 1
ATOM 2482 O O . ARG B 1 129 ? 0.067 31.75 15.555 1 97.94 129 ARG B O 1
ATOM 2489 N N . THR B 1 130 ? 0.037 32.719 17.578 1 98.19 130 THR B N 1
ATOM 2490 C CA . THR B 1 130 ? -0.152 31.469 18.281 1 98.19 130 THR B CA 1
ATOM 2491 C C . THR B 1 130 ? -1.638 31.156 18.453 1 98.19 130 THR B C 1
ATOM 2493 O O . THR B 1 130 ? -2.414 32.031 18.844 1 98.19 130 THR B O 1
ATOM 2496 N N . HIS B 1 131 ? -2.014 29.922 18.141 1 98.25 131 HIS B N 1
ATOM 2497 C CA . HIS B 1 131 ? -3.387 29.469 18.312 1 98.25 131 HIS B CA 1
ATOM 2498 C C . HIS B 1 131 ? -3.459 28.297 19.281 1 98.25 131 HIS B C 1
ATOM 2500 O O . HIS B 1 131 ? -2.57 27.438 19.297 1 98.25 131 HIS B O 1
ATOM 2506 N N . GLN B 1 132 ? -4.43 28.297 20.047 1 98.12 132 GLN B N 1
ATOM 2507 C CA . GLN B 1 132 ? -4.832 27.172 20.875 1 98.12 132 GLN B CA 1
ATOM 2508 C C . GLN B 1 132 ? -6.277 26.781 20.609 1 98.12 132 GLN B C 1
ATOM 2510 O O . GLN B 1 132 ? -7.168 27.625 20.594 1 98.12 132 GLN B O 1
ATOM 2515 N N . LYS B 1 133 ? -6.465 25.531 20.359 1 96.88 133 LYS B N 1
ATOM 2516 C CA . LYS B 1 133 ? -7.801 25.062 19.984 1 96.88 133 LYS B CA 1
ATOM 2517 C C . LYS B 1 133 ? -8.023 23.625 20.422 1 96.88 133 LYS B C 1
ATOM 2519 O O . LYS B 1 133 ? -7.074 22.844 20.562 1 96.88 133 LYS B O 1
ATOM 2524 N N . THR B 1 134 ? -9.266 23.391 20.703 1 98.38 134 THR B N 1
ATOM 2525 C CA . THR B 1 134 ? -9.688 22 20.859 1 98.38 134 THR B CA 1
ATOM 2526 C C . THR B 1 134 ? -10.312 21.469 19.562 1 98.38 134 THR B C 1
ATOM 2528 O O . THR B 1 134 ? -11.203 22.109 19 1 98.38 134 THR B O 1
ATOM 2531 N N . LEU B 1 135 ? -9.828 20.422 19.047 1 98.31 135 LEU B N 1
ATOM 2532 C CA . LEU B 1 135 ? -10.344 19.766 17.859 1 98.31 135 LEU B CA 1
ATOM 2533 C C . LEU B 1 135 ? -11.031 18.453 18.219 1 98.31 135 LEU B C 1
ATOM 2535 O O . LEU B 1 135 ? -10.594 17.734 19.125 1 98.31 135 LEU B O 1
ATOM 2539 N N . ARG B 1 136 ? -12.078 18.188 17.5 1 97.69 136 ARG B N 1
ATOM 2540 C CA . ARG B 1 136 ? -12.828 16.953 17.766 1 97.69 136 ARG B CA 1
ATOM 2541 C C . ARG B 1 136 ? -13.125 16.219 16.469 1 97.69 136 ARG B C 1
ATOM 2543 O O . ARG B 1 136 ? -13.297 16.828 15.414 1 97.69 136 ARG B O 1
ATOM 2550 N N . ASP B 1 137 ? -13.109 14.938 16.594 1 97.5 137 ASP B N 1
ATOM 2551 C CA . ASP B 1 137 ? -13.555 14.055 15.516 1 97.5 137 ASP B CA 1
ATOM 2552 C C . ASP B 1 137 ? -12.719 14.266 14.25 1 97.5 137 ASP B C 1
ATOM 2554 O O . ASP B 1 137 ? -11.492 14.203 14.297 1 97.5 137 ASP B O 1
ATOM 2558 N N . PHE B 1 138 ? -13.305 14.586 13.18 1 97.69 138 PHE B N 1
ATOM 2559 C CA . PHE B 1 138 ? -12.625 14.578 11.891 1 97.69 138 PHE B CA 1
ATOM 2560 C C . PHE B 1 138 ? -11.477 15.586 11.867 1 97.69 138 PHE B C 1
ATOM 2562 O O . PHE B 1 138 ? -10.352 15.242 11.5 1 97.69 138 PHE B O 1
ATOM 2569 N N . PRO B 1 139 ? -11.664 16.812 12.375 1 98.06 139 PRO B N 1
ATOM 2570 C CA . PRO B 1 139 ? -10.539 17.734 12.43 1 98.06 139 PRO B CA 1
ATOM 2571 C C . PRO B 1 139 ? -9.398 17.234 13.312 1 98.06 139 PRO B C 1
ATOM 2573 O O . PRO B 1 139 ? -8.227 17.422 12.984 1 98.06 139 PRO B O 1
ATOM 2576 N N . ALA B 1 140 ? -9.797 16.594 14.414 1 98.75 140 ALA B N 1
ATOM 2577 C CA . ALA B 1 140 ? -8.781 16.031 15.305 1 98.75 140 ALA B CA 1
ATOM 2578 C C . ALA B 1 140 ? -7.977 14.945 14.586 1 98.75 140 ALA B C 1
ATOM 2580 O O . ALA B 1 140 ? -6.754 14.875 14.734 1 98.75 140 ALA B O 1
ATOM 2581 N N . ARG B 1 141 ? -8.672 14.172 13.828 1 98.69 141 ARG B N 1
ATOM 2582 C CA . ARG B 1 141 ? -8.023 13.102 13.07 1 98.69 141 ARG B CA 1
ATOM 2583 C C . ARG B 1 141 ? -7.051 13.664 12.047 1 98.69 141 ARG B C 1
ATOM 2585 O O . ARG B 1 141 ? -5.914 13.203 11.938 1 98.69 141 ARG B O 1
ATOM 2592 N N . ILE B 1 142 ? -7.473 14.68 11.305 1 98.62 142 ILE B N 1
ATOM 2593 C CA . ILE B 1 142 ? -6.602 15.289 10.305 1 98.62 142 ILE B CA 1
ATOM 2594 C C . ILE B 1 142 ? -5.324 15.797 10.969 1 98.62 142 ILE B C 1
ATOM 2596 O O . ILE B 1 142 ? -4.219 15.523 10.5 1 98.62 142 ILE B O 1
ATOM 2600 N N . PHE B 1 143 ? -5.461 16.516 12.055 1 98.88 143 PHE B N 1
ATOM 2601 C CA . PHE B 1 143 ? -4.324 17.094 12.766 1 98.88 143 PHE B CA 1
ATOM 2602 C C . PHE B 1 143 ? -3.346 16 13.195 1 98.88 143 PHE B C 1
ATOM 2604 O O . PHE B 1 143 ? -2.139 16.125 12.977 1 98.88 143 PHE B O 1
ATOM 2611 N N . GLN B 1 144 ? -3.885 14.969 13.812 1 98.94 144 GLN B N 1
ATOM 2612 C CA . GLN B 1 144 ? -3.055 13.867 14.281 1 98.94 144 GLN B CA 1
ATOM 2613 C C . GLN B 1 144 ? -2.318 13.188 13.133 1 98.94 144 GLN B C 1
ATOM 2615 O O . GLN B 1 144 ? -1.135 12.867 13.242 1 98.94 144 GLN B O 1
ATOM 2620 N N . HIS B 1 145 ? -2.994 12.977 12.008 1 98.94 145 HIS B N 1
ATOM 2621 C CA . HIS B 1 145 ? -2.395 12.391 10.812 1 98.94 145 HIS B CA 1
ATOM 2622 C C . HIS B 1 145 ? -1.236 13.242 10.305 1 98.94 145 HIS B C 1
ATOM 2624 O O . HIS B 1 145 ? -0.14 12.727 10.062 1 98.94 145 HIS B O 1
ATOM 2630 N N . GLU B 1 146 ? -1.507 14.57 10.156 1 98.94 146 GLU B N 1
ATOM 2631 C CA . GLU B 1 146 ? -0.481 15.469 9.641 1 98.94 146 GLU B CA 1
ATOM 2632 C C . GLU B 1 146 ? 0.686 15.594 10.617 1 98.94 146 GLU B C 1
ATOM 2634 O O . GLU B 1 146 ? 1.841 15.703 10.203 1 98.94 146 GLU B O 1
ATOM 2639 N N . LEU B 1 147 ? 0.395 15.594 11.906 1 98.94 147 LEU B N 1
ATOM 2640 C CA . LEU B 1 147 ? 1.457 15.656 12.898 1 98.94 147 LEU B CA 1
ATOM 2641 C C . LEU B 1 147 ? 2.336 14.406 12.844 1 98.94 147 LEU B C 1
ATOM 2643 O O . LEU B 1 147 ? 3.553 14.492 13.016 1 98.94 147 LEU B O 1
ATOM 2647 N N . ASP B 1 148 ? 1.742 13.273 12.656 1 98.94 148 ASP B N 1
ATOM 2648 C CA . ASP B 1 148 ? 2.502 12.039 12.469 1 98.94 148 ASP B CA 1
ATOM 2649 C C . ASP B 1 148 ? 3.549 12.203 11.367 1 98.94 148 ASP B C 1
ATOM 2651 O O . ASP B 1 148 ? 4.691 11.766 11.531 1 98.94 148 ASP B O 1
ATOM 2655 N N . HIS B 1 149 ? 3.156 12.797 10.273 1 98.94 149 HIS B N 1
ATOM 2656 C CA . HIS B 1 149 ? 4.105 13.031 9.188 1 98.94 149 HIS B CA 1
ATOM 2657 C C . HIS B 1 149 ? 5.328 13.797 9.688 1 98.94 149 HIS B C 1
ATOM 2659 O O . HIS B 1 149 ? 6.457 13.492 9.297 1 98.94 149 HIS B O 1
ATOM 2665 N N . LEU B 1 150 ? 5.117 14.789 10.508 1 98.94 150 LEU B N 1
ATOM 2666 C CA . LEU B 1 150 ? 6.215 15.609 11 1 98.94 150 LEU B CA 1
ATOM 2667 C C . LEU B 1 150 ? 7.156 14.797 11.875 1 98.94 150 LEU B C 1
ATOM 2669 O O . LEU B 1 150 ? 8.32 15.164 12.055 1 98.94 150 LEU B O 1
ATOM 2673 N N . ASN B 1 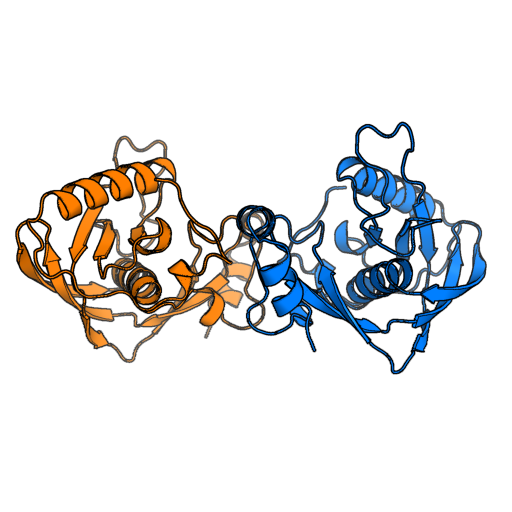151 ? 6.66 13.758 12.445 1 98.88 151 ASN B N 1
ATOM 2674 C CA . ASN B 1 151 ? 7.441 12.898 13.328 1 98.88 151 ASN B CA 1
ATOM 2675 C C . ASN B 1 151 ? 7.98 11.68 12.586 1 98.88 151 ASN B C 1
ATOM 2677 O O . ASN B 1 151 ? 8.492 10.742 13.211 1 98.88 151 ASN B O 1
ATOM 2681 N N . GLY B 1 152 ? 7.824 11.578 11.297 1 98.75 152 GLY B N 1
ATOM 2682 C CA . GLY B 1 152 ? 8.305 10.453 10.516 1 98.75 152 GLY B CA 1
ATOM 2683 C C . GLY B 1 152 ? 7.434 9.211 10.648 1 98.75 152 GLY B C 1
ATOM 2684 O O . GLY B 1 152 ? 7.918 8.086 10.5 1 98.75 152 GLY B O 1
ATOM 2685 N N . VAL B 1 153 ? 6.234 9.406 11.047 1 98.81 153 VAL B N 1
ATOM 2686 C CA . VAL B 1 153 ? 5.281 8.32 11.25 1 98.81 153 VAL B CA 1
ATOM 2687 C C . VAL B 1 153 ? 4.203 8.367 10.164 1 98.81 153 VAL B C 1
ATOM 2689 O O . VAL B 1 153 ? 3.715 9.445 9.812 1 98.81 153 VAL B O 1
ATOM 2692 N N . LEU B 1 154 ? 3.857 7.266 9.555 1 98.81 154 LEU B N 1
ATOM 2693 C CA . LEU B 1 154 ? 2.809 7.148 8.547 1 98.81 154 LEU B CA 1
ATOM 2694 C C . LEU B 1 154 ? 1.609 6.383 9.102 1 98.81 154 LEU B C 1
ATOM 2696 O O . LEU B 1 154 ? 1.742 5.617 10.055 1 98.81 154 LEU B O 1
ATOM 2700 N N . TYR B 1 155 ? 0.404 6.598 8.477 1 98.81 155 TYR B N 1
ATOM 2701 C CA . TYR B 1 155 ? -0.782 5.898 8.961 1 98.81 155 TYR B CA 1
ATOM 2702 C C . TYR B 1 155 ? -0.6 4.387 8.867 1 98.81 155 TYR B C 1
ATOM 2704 O O . TYR B 1 155 ? -1.189 3.639 9.648 1 98.81 155 TYR B O 1
ATOM 2712 N N . LEU B 1 156 ? 0.284 3.955 7.969 1 98.31 156 LEU B N 1
ATOM 2713 C CA . LEU B 1 156 ? 0.583 2.533 7.836 1 98.31 156 LEU B CA 1
ATOM 2714 C C . LEU B 1 156 ? 1.121 1.969 9.148 1 98.31 156 LEU B C 1
ATOM 2716 O O . LEU B 1 156 ? 0.916 0.792 9.453 1 98.31 156 LEU B O 1
ATOM 2720 N N . ASP B 1 157 ? 1.796 2.75 9.914 1 98.19 157 ASP B N 1
ATOM 2721 C CA . ASP B 1 157 ? 2.408 2.33 11.172 1 98.19 157 ASP B CA 1
ATOM 2722 C C . ASP B 1 157 ? 1.358 2.172 12.266 1 98.19 157 ASP B C 1
ATOM 2724 O O . ASP B 1 157 ? 1.646 1.626 13.336 1 98.19 157 ASP B O 1
ATOM 2728 N N . ARG B 1 158 ? 0.141 2.576 12 1 98.31 158 ARG B N 1
ATOM 2729 C CA . ARG B 1 158 ? -0.89 2.619 13.031 1 98.31 158 ARG B CA 1
ATOM 2730 C C . ARG B 1 158 ? -2.104 1.789 12.633 1 98.31 158 ARG B C 1
ATOM 2732 O O . ARG B 1 158 ? -3.135 1.818 13.305 1 98.31 158 ARG B O 1
ATOM 2739 N N . LEU B 1 159 ? -1.999 1.097 11.586 1 98.19 159 LEU B N 1
ATOM 2740 C CA . LEU B 1 159 ? -3.131 0.373 11.023 1 98.19 159 LEU B CA 1
ATOM 2741 C C . LEU B 1 159 ? -3.65 -0.678 12 1 98.19 159 LEU B C 1
ATOM 2743 O O . LEU B 1 159 ? -2.863 -1.408 12.602 1 98.19 159 LEU B O 1
ATOM 2747 N N . GLU B 1 160 ? -4.996 -0.652 12.102 1 97.94 160 GLU B N 1
ATOM 2748 C CA . GLU B 1 160 ? -5.605 -1.856 12.656 1 97.94 160 GLU B CA 1
ATOM 2749 C C . GLU B 1 160 ? -5.312 -3.074 11.789 1 97.94 160 GLU B C 1
ATOM 2751 O O . GLU B 1 160 ? -5.266 -2.971 10.562 1 97.94 160 GLU B O 1
ATOM 2756 N N . LYS B 1 161 ? -5.176 -4.23 12.398 1 94.75 161 LYS B N 1
ATOM 2757 C CA . LYS B 1 161 ? -4.746 -5.457 11.727 1 94.75 161 LYS B CA 1
ATOM 2758 C C . LYS B 1 161 ? -5.652 -5.781 10.547 1 94.75 161 LYS B C 1
ATOM 2760 O O . LYS B 1 161 ? -6.879 -5.762 10.672 1 94.75 161 LYS B O 1
ATOM 2765 N N . ASP B 1 162 ? -5.074 -6.035 9.391 1 94.06 162 ASP B N 1
ATOM 2766 C CA . ASP B 1 162 ? -5.703 -6.582 8.188 1 94.06 162 ASP B CA 1
ATOM 2767 C C . ASP B 1 162 ? -6.77 -5.629 7.648 1 94.06 162 ASP B C 1
ATOM 2769 O O . ASP B 1 162 ? -7.824 -6.066 7.184 1 94.06 162 ASP B O 1
ATOM 2773 N N . THR B 1 163 ? -6.512 -4.273 7.805 1 97.88 163 THR B N 1
ATOM 2774 C CA . THR B 1 163 ? -7.539 -3.34 7.359 1 97.88 163 THR B CA 1
ATOM 2775 C C . THR B 1 163 ? -7.074 -2.572 6.125 1 97.88 163 THR B C 1
ATOM 2777 O O . THR B 1 163 ? -7.859 -1.855 5.5 1 97.88 163 THR B O 1
ATOM 2780 N N . LEU B 1 164 ? -5.766 -2.688 5.77 1 98.56 164 LEU B N 1
ATOM 2781 C CA . LEU B 1 164 ? -5.305 -2.041 4.543 1 98.56 164 LEU B CA 1
ATOM 2782 C C . LEU B 1 164 ? -6.098 -2.537 3.338 1 98.56 164 LEU B C 1
ATOM 2784 O O . LEU B 1 164 ? -6.273 -3.746 3.158 1 98.56 164 LEU B O 1
ATOM 2788 N N . ILE B 1 165 ? -6.598 -1.588 2.506 1 98.75 165 ILE B N 1
ATOM 2789 C CA . ILE B 1 165 ? -7.52 -1.941 1.433 1 98.75 165 ILE B CA 1
ATOM 2790 C C . ILE B 1 165 ? -7.301 -1.017 0.237 1 98.75 165 ILE B C 1
ATOM 2792 O O . ILE B 1 165 ? -7.078 0.184 0.406 1 98.75 165 ILE B O 1
ATOM 2796 N N . HIS B 1 166 ? -7.227 -1.616 -0.917 1 98.81 166 HIS B N 1
ATOM 2797 C CA . HIS B 1 166 ? -7.195 -0.825 -2.143 1 98.81 166 HIS B CA 1
ATOM 2798 C C . HIS B 1 166 ? -8.477 -0.016 -2.309 1 98.81 166 HIS B C 1
ATOM 2800 O O . HIS B 1 166 ? -9.57 -0.508 -2.012 1 98.81 166 HIS B O 1
ATOM 2806 N N . ASN B 1 167 ? -8.375 1.182 -2.898 1 98.25 167 ASN B N 1
ATOM 2807 C CA . ASN B 1 167 ? -9.516 2.09 -2.988 1 98.25 167 ASN B CA 1
ATOM 2808 C C . ASN B 1 167 ? -10.648 1.48 -3.803 1 98.25 167 ASN B C 1
ATOM 2810 O O . ASN B 1 167 ? -11.82 1.712 -3.506 1 98.25 167 ASN B O 1
ATOM 2814 N N . GLU B 1 168 ? -10.305 0.716 -4.84 1 97.5 168 GLU B N 1
ATOM 2815 C CA . GLU B 1 168 ? -11.344 0.084 -5.656 1 97.5 168 GLU B CA 1
ATOM 2816 C C . GLU B 1 168 ? -12.164 -0.908 -4.836 1 97.5 168 GLU B C 1
ATOM 2818 O O . GLU B 1 168 ? -13.383 -0.986 -4.988 1 97.5 168 GLU B O 1
ATOM 2823 N N . GLU B 1 169 ? -11.516 -1.692 -4.023 1 98.25 169 GLU B N 1
ATOM 2824 C CA . GLU B 1 169 ? -12.227 -2.643 -3.172 1 98.25 169 GLU B CA 1
ATOM 2825 C C . GLU B 1 169 ? -13.008 -1.925 -2.072 1 98.25 169 GLU B C 1
ATOM 2827 O O . GLU B 1 169 ? -14.094 -2.361 -1.691 1 98.25 169 GLU B O 1
ATOM 2832 N N . PHE B 1 170 ? -12.422 -0.821 -1.557 1 98.38 170 PHE B N 1
ATOM 2833 C CA . PHE B 1 170 ? -13.117 -0.037 -0.54 1 98.38 170 PHE B CA 1
ATOM 2834 C C . PHE B 1 170 ? -14.469 0.445 -1.053 1 98.38 170 PHE B C 1
ATOM 2836 O O . PHE B 1 170 ? -15.469 0.377 -0.338 1 98.38 170 PHE B O 1
ATOM 2843 N N . ARG B 1 171 ? -14.477 0.95 -2.277 1 97.06 171 ARG B N 1
ATOM 2844 C CA . ARG B 1 171 ? -15.688 1.498 -2.879 1 97.06 171 ARG B CA 1
ATOM 2845 C C . ARG B 1 171 ? -16.766 0.43 -3 1 97.06 171 ARG B C 1
ATOM 2847 O O . ARG B 1 171 ? -17.953 0.75 -3.152 1 97.06 171 ARG B O 1
ATOM 2854 N N . ARG B 1 172 ? -16.375 -0.854 -2.887 1 96.25 172 ARG B N 1
ATOM 2855 C CA . ARG B 1 172 ? -17.312 -1.95 -3.074 1 96.25 172 ARG B CA 1
ATOM 2856 C C . ARG B 1 172 ? -17.891 -2.414 -1.739 1 96.25 172 ARG B C 1
ATOM 2858 O O . ARG B 1 172 ? -18.844 -3.197 -1.704 1 96.25 172 ARG B O 1
ATOM 2865 N N . LEU B 1 173 ? -17.312 -1.961 -0.644 1 96.56 173 LEU B N 1
ATOM 2866 C CA . LEU B 1 173 ? -17.797 -2.369 0.67 1 96.56 173 LEU B CA 1
ATOM 2867 C C . LEU B 1 173 ? -19.188 -1.795 0.94 1 96.56 173 LEU B C 1
ATOM 2869 O O . LEU B 1 173 ? -19.469 -0.646 0.589 1 96.56 173 LEU B O 1
ATOM 2873 N N . ASP B 1 174 ? -20 -2.539 1.574 1 95.19 174 ASP B N 1
ATOM 2874 C CA . ASP B 1 174 ? -21.281 -2.01 1.997 1 95.19 174 ASP B CA 1
ATOM 2875 C C . ASP B 1 174 ? -21.219 -1.458 3.42 1 95.19 174 ASP B C 1
ATOM 2877 O O . ASP B 1 174 ? -20.172 -1.538 4.07 1 95.19 174 ASP B O 1
ATOM 2881 N N . ARG B 1 175 ? -22.281 -0.899 3.83 1 93.81 175 ARG B N 1
ATOM 2882 C CA . ARG B 1 175 ? -22.344 -0.21 5.117 1 93.81 175 ARG B CA 1
ATOM 2883 C C . ARG B 1 175 ? -22.062 -1.173 6.266 1 93.81 175 ARG B C 1
ATOM 2885 O O . ARG B 1 175 ? -21.391 -0.813 7.234 1 93.81 175 ARG B O 1
ATOM 2892 N N . ALA B 1 176 ? -22.594 -2.35 6.176 1 95.75 176 ALA B N 1
ATOM 2893 C CA . ALA B 1 176 ? -22.422 -3.342 7.234 1 95.75 176 ALA B CA 1
ATOM 2894 C C . ALA B 1 176 ? -20.953 -3.775 7.336 1 95.75 176 ALA B C 1
ATOM 2896 O O . ALA B 1 176 ? -20.438 -3.957 8.438 1 95.75 176 ALA B O 1
ATOM 2897 N N . GLU B 1 177 ? -20.312 -4.012 6.238 1 95.19 177 GLU B N 1
ATOM 2898 C CA . GLU B 1 177 ? -18.906 -4.387 6.207 1 95.19 177 GLU B CA 1
ATOM 2899 C C . GLU B 1 177 ? -18.031 -3.283 6.789 1 95.19 177 GLU B C 1
ATOM 2901 O O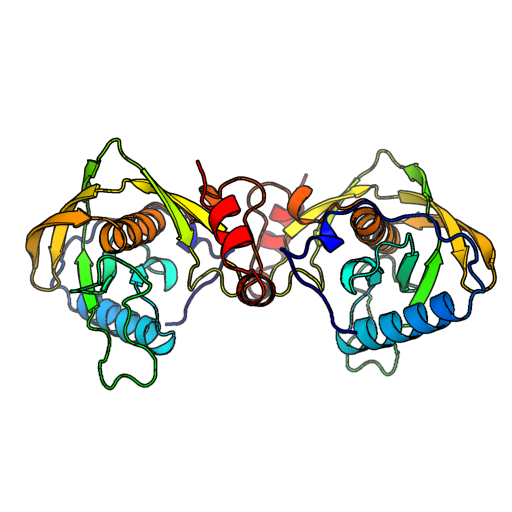 . GLU B 1 177 ? -17.109 -3.559 7.562 1 95.19 177 GLU B O 1
ATOM 2906 N N . ILE B 1 178 ? -18.344 -2.016 6.402 1 96.38 178 ILE B N 1
ATOM 2907 C CA . ILE B 1 178 ? -17.609 -0.864 6.922 1 96.38 178 ILE B CA 1
ATOM 2908 C C . ILE B 1 178 ? -17.781 -0.78 8.438 1 96.38 178 ILE B C 1
ATOM 2910 O O . ILE B 1 178 ? -16.812 -0.6 9.172 1 96.38 178 ILE B O 1
ATOM 2914 N N . ALA B 1 179 ? -18.969 -0.93 8.883 1 95.62 179 ALA B N 1
ATOM 2915 C CA . ALA B 1 179 ? -19.266 -0.871 10.312 1 95.62 179 ALA B CA 1
ATOM 2916 C C . ALA B 1 179 ? -18.484 -1.934 11.078 1 95.62 179 ALA B C 1
ATOM 2918 O O . ALA B 1 179 ? -18.016 -1.682 12.188 1 95.62 179 ALA B O 1
ATOM 2919 N N . LYS B 1 180 ? -18.391 -3.09 10.547 1 94.81 180 LYS B N 1
ATOM 2920 C CA . LYS B 1 180 ? -17.656 -4.18 11.188 1 94.81 180 LYS B CA 1
ATOM 2921 C C . LYS B 1 180 ? -16.172 -3.826 11.352 1 94.81 180 LYS B C 1
ATOM 2923 O O . LYS B 1 180 ? -15.578 -4.117 12.391 1 94.81 180 LYS B O 1
ATOM 2928 N N . LEU B 1 181 ? -15.609 -3.176 10.297 1 94.81 181 LEU B N 1
ATOM 2929 C CA . LEU B 1 181 ? -14.195 -2.797 10.328 1 94.81 181 LEU B CA 1
ATOM 2930 C C . LEU B 1 181 ? -13.953 -1.696 11.352 1 94.81 181 LEU B C 1
ATOM 2932 O O . LEU B 1 181 ? -12.859 -1.597 11.906 1 94.81 181 LEU B O 1
ATOM 2936 N N . LEU B 1 182 ? -14.961 -0.885 11.594 1 96.31 182 LEU B N 1
ATOM 2937 C CA . LEU B 1 182 ? -14.797 0.28 12.461 1 96.31 182 LEU B CA 1
ATOM 2938 C C . LEU B 1 182 ? -15.227 -0.036 13.891 1 96.31 182 LEU B C 1
ATOM 2940 O O . LEU B 1 182 ? -15.086 0.802 14.781 1 96.31 182 LEU B O 1
ATOM 2944 N N . ARG B 1 183 ? -15.711 -1.254 14.055 1 89.31 183 ARG B N 1
ATOM 2945 C CA . ARG B 1 183 ? -16.219 -1.646 15.375 1 89.31 183 ARG B CA 1
ATOM 2946 C C . ARG B 1 183 ? -15.062 -1.918 16.344 1 89.31 183 ARG B C 1
ATOM 2948 O O . ARG B 1 183 ? -14.016 -2.432 15.938 1 89.31 183 ARG B O 1
ATOM 2955 N N . ASP B 1 184 ? -15.188 -1.52 17.609 1 82.44 184 ASP B N 1
ATOM 2956 C CA . ASP B 1 184 ? -14.188 -1.75 18.656 1 82.44 184 ASP B CA 1
ATOM 2957 C C . ASP B 1 184 ? -14.195 -3.205 19.109 1 82.44 184 ASP B C 1
ATOM 2959 O O . ASP B 1 184 ? -15.25 -3.844 19.141 1 82.44 184 ASP B O 1
#

Nearest PDB structures (foldseek):
  1zxz-assembly1_B  TM=8.866E-01  e=1.147E-16  Arabidopsis thaliana
  4je7-assembly1_A  TM=8.488E-01  e=2.642E-16  Arabidopsis thaliana
  1lme-assembly2_B  TM=9.639E-01  e=1.431E-14  Thermotoga maritima
  6jf6-assembly1_C  TM=8.911E-01  e=4.345E-15  Acinetobacter baumannii
  3uwa-assembly1_A  TM=9.288E-01  e=2.045E-14  Synechococcus phage S-SSM7

Foldseek 3Di:
DAFAAPPDVLQQDAADADPDLQDVVNVVLVVVQVVHCQVVVHQKDASSRVPHLYQKMKGFPDDDLDPVPDDDPVDPDRTDIWMFGPKDWPDFDPDKFWDKDDDPRYPFKIAIFIGGQKTWMWGATSVGDIDIDMDGHPVRVRVVQRNCSNGSHHSVNGGDPPGIDGPVVVVVDDPVRRCVRGDD/DDFAAPPDVLQQDAADADPDLQDPVNVVLVVVQVVHCQVVVHQKDASSRVPHLYQKMKGFPDDDLDPVPDDDPVDPDRTDIWMFGPKDWPDFDPDKFKDKDDDPRYPFKIAIFIGGQKTWMWGATSVGDIDIDMDGHPVRVRVVQRNCSNGSHHSVNGGDPPGIDGPVVVVVDDPVRRCVRGDD

Sequence (368 aa):
MSLVFLGNPALRRMSKKVADVRAPAIAQLLTNMEAQVRQEDGVGIAAPQLGHNLRMFLMLKDAPLSDDDLPHEDDTVRFEYQAVINPEIVETSKATMKDFEGCLSIPGYMGVVRRAREIRVQFNDAEGRTHQKTLRDFPARIFQHELDHLNGVLYLDRLEKDTLIHNEEFRRLDRAEIAKLLRDMSLVFLGNPALRRMSKKVADVRAPAIAQLLTNMEAQVRQEDGVGIAAPQLGHNLRMFLMLKDAPLSDDDLPHEDDTVRFEYQAVINPEIVETSKATMKDFEGCLSIPGYMGVVRRAREIRVQFNDAEGRTHQKTLRDFPARIFQHELDHLNGVLYLDRLEKDTLIHNEEFRRLDRAEIAKLLRD

InterPro domains:
  IPR023635 Peptide deformylase [MF_00163] (2-173)
  IPR023635 Peptide deformylase [PF01327] (4-161)
  IPR023635 Peptide deformylase [PIRSF004749] (6-173)
  IPR023635 Peptide deformylase [PR01576] (31-60)
  IPR023635 Peptide deformylase [PR01576] (101-112)
  IPR023635 Peptide deformylase [PR01576] (113-131)
  IPR023635 Peptide deformylase [PR01576] (132-161)
  IPR023635 Peptide deformylase [PTHR10458] (4-175)
  IPR023635 Peptide deformylase [TIGR00079] (3-163)
  IPR023635 Peptide deformylase [cd00487] (3-155)
  IPR036821 Peptide deformylase superfamily [G3DSA:3.90.45.10] (1-180)
  IPR036821 Peptide deformylase superfamily [SSF56420] (2-163)

Organism: Pythium oligandrum (NCBI:txid41045)